Protein AF-A0A841LW47-F1 (afdb_monomer)

Solvent-accessible surface area (backbone atoms only — not comparable to full-atom values): 12983 Å² total; per-residue (Å²): 124,52,56,39,36,28,68,50,91,55,64,59,68,53,70,65,30,41,48,13,56,49,29,37,46,76,50,58,30,47,40,37,43,26,19,87,56,85,35,79,62,68,55,90,84,57,41,80,38,69,28,60,78,82,51,46,78,88,70,60,45,48,28,69,89,78,65,38,57,60,59,33,51,39,43,48,49,50,50,41,24,57,70,59,67,47,36,30,38,44,49,38,41,32,44,77,48,61,62,81,92,56,66,53,38,36,24,27,67,49,100,85,37,32,42,65,55,46,36,30,52,52,50,84,34,73,45,50,50,53,51,46,60,49,51,70,37,56,60,51,77,65,85,88,50,56,69,70,58,47,50,52,47,50,52,31,42,74,75,76,54,55,61,50,50,41,73,53,65,88,42,59,65,32,28,56,36,53,32,51,39,38,60,76,63,71,40,65,92,49,46,39,59,34,63,37,49,40,62,59,57,80,92,52,52,72,53,77,73,42,86,85,66,75,92,74,87,84,75,71,100,72,83,37,38,33,39,67,58,131

Radius of gyration: 18.02 Å; Cα contacts (8 Å, |Δi|>4): 406; chains: 1; bounding box: 45×41×46 Å

Structure (mmCIF, N/CA/C/O backbone):
data_AF-A0A841LW47-F1
#
_entry.id   AF-A0A841LW47-F1
#
loop_
_atom_site.group_PDB
_atom_site.id
_atom_site.type_symbol
_atom_site.label_atom_id
_atom_site.label_alt_id
_atom_site.label_comp_id
_atom_site.label_asym_id
_atom_site.label_entity_id
_atom_site.label_seq_id
_atom_site.pdbx_PDB_ins_code
_atom_site.Cartn_x
_atom_site.Cartn_y
_atom_site.Cartn_z
_atom_site.occupancy
_atom_site.B_iso_or_equiv
_atom_site.auth_seq_id
_atom_site.auth_comp_id
_atom_site.auth_asym_id
_atom_site.auth_atom_id
_atom_site.pdbx_PDB_model_num
ATOM 1 N N . MET A 1 1 ? -23.136 2.525 3.458 1.00 66.88 1 MET A N 1
ATOM 2 C CA . MET A 1 1 ? -22.258 1.737 4.346 1.00 66.88 1 MET A CA 1
ATOM 3 C C . MET A 1 1 ? -21.180 1.132 3.472 1.00 66.88 1 MET A C 1
ATOM 5 O O . MET A 1 1 ? -21.515 0.388 2.561 1.00 66.88 1 MET A O 1
ATOM 9 N N . SER A 1 2 ? -19.930 1.544 3.666 1.00 84.94 2 SER A N 1
ATOM 10 C CA . SER A 1 2 ? -18.806 1.160 2.796 1.00 84.94 2 SER A CA 1
ATOM 11 C C . SER A 1 2 ? -17.951 0.111 3.499 1.00 84.94 2 SER A C 1
ATOM 13 O O . SER A 1 2 ? -17.707 0.247 4.699 1.00 84.94 2 SER A O 1
ATOM 15 N N . THR A 1 3 ? -17.477 -0.897 2.763 1.00 93.44 3 THR A N 1
ATOM 16 C CA . THR A 1 3 ? -16.455 -1.829 3.263 1.00 93.44 3 THR A CA 1
ATOM 17 C C . THR A 1 3 ? -15.066 -1.212 3.110 1.00 93.44 3 THR A C 1
ATOM 19 O O . THR A 1 3 ? -14.730 -0.693 2.047 1.00 93.44 3 THR A O 1
ATOM 22 N N . ILE A 1 4 ? -14.283 -1.271 4.182 1.00 96.12 4 ILE A N 1
ATOM 23 C CA . ILE A 1 4 ? -12.906 -0.793 4.294 1.00 96.12 4 ILE A CA 1
ATOM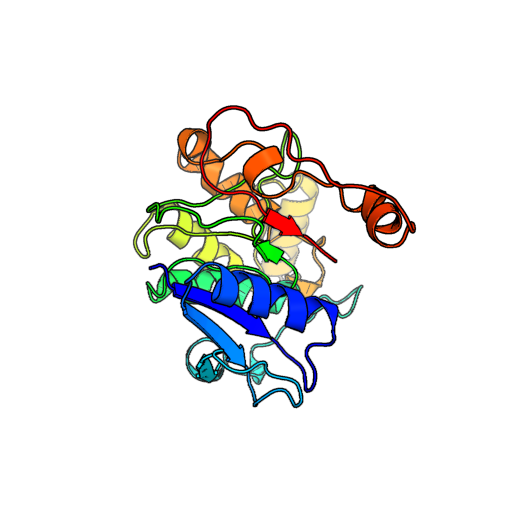 24 C C . ILE A 1 4 ? -12.011 -2.013 4.417 1.00 96.12 4 ILE A C 1
ATOM 26 O O . ILE A 1 4 ? -12.113 -2.756 5.395 1.00 96.12 4 ILE A O 1
ATOM 30 N N . ASN A 1 5 ? -11.134 -2.214 3.444 1.00 98.19 5 ASN A N 1
ATOM 31 C CA . ASN A 1 5 ? -10.159 -3.292 3.476 1.00 98.19 5 ASN A CA 1
ATOM 32 C C . ASN A 1 5 ? -8.812 -2.733 3.918 1.00 98.19 5 ASN A C 1
ATOM 34 O O . ASN A 1 5 ? -8.354 -1.705 3.427 1.00 98.19 5 ASN A O 1
ATOM 38 N N . THR A 1 6 ? -8.158 -3.426 4.835 1.00 98.25 6 THR A N 1
ATOM 39 C CA . THR A 1 6 ? -6.842 -3.041 5.339 1.00 98.25 6 THR A CA 1
ATOM 40 C C . THR A 1 6 ? -6.017 -4.285 5.627 1.00 98.25 6 THR A C 1
ATOM 42 O O . THR A 1 6 ? -6.579 -5.367 5.786 1.00 98.25 6 THR A O 1
ATOM 45 N N . VAL A 1 7 ? -4.690 -4.177 5.652 1.00 98.19 7 VAL A N 1
ATOM 46 C CA . VAL A 1 7 ? -3.798 -5.332 5.827 1.00 98.19 7 VAL A CA 1
ATOM 47 C C . VAL A 1 7 ? -2.863 -5.131 7.005 1.00 98.19 7 VAL A C 1
ATOM 49 O O . VAL A 1 7 ? -2.228 -4.089 7.147 1.00 98.19 7 VAL A O 1
ATOM 52 N N . TRP A 1 8 ? -2.729 -6.169 7.829 1.00 97.56 8 TRP A N 1
ATOM 53 C CA . TRP A 1 8 ? -1.774 -6.190 8.927 1.00 97.56 8 TRP A CA 1
ATOM 54 C C . TRP A 1 8 ? -0.942 -7.467 8.941 1.00 97.56 8 TRP A C 1
ATOM 56 O O . TRP A 1 8 ? -1.457 -8.586 8.911 1.00 97.56 8 TRP A O 1
ATOM 66 N N . ILE A 1 9 ? 0.374 -7.283 9.033 1.00 94.88 9 ILE A N 1
ATOM 67 C CA . ILE A 1 9 ? 1.360 -8.363 9.083 1.00 94.88 9 ILE A CA 1
ATOM 68 C C . ILE A 1 9 ? 2.097 -8.249 10.416 1.00 94.88 9 ILE A C 1
ATOM 70 O O . ILE A 1 9 ? 3.116 -7.569 10.537 1.00 94.88 9 ILE A O 1
ATOM 74 N N . GLY A 1 10 ? 1.566 -8.913 11.438 1.00 93.12 10 GLY A N 1
ATOM 75 C CA . GLY A 1 10 ? 2.139 -8.895 12.777 1.00 93.12 10 GLY A CA 1
ATOM 76 C C . GLY A 1 10 ? 1.197 -9.479 13.821 1.00 93.12 10 GLY A C 1
ATOM 77 O O . GLY A 1 10 ? 0.007 -9.654 13.578 1.00 93.12 10 GLY A O 1
ATOM 78 N N . LYS A 1 11 ? 1.743 -9.770 15.007 1.00 95.25 11 LYS A N 1
ATOM 79 C CA . LYS A 1 11 ? 0.985 -10.357 16.126 1.00 95.25 11 LYS A CA 1
ATOM 80 C C . LYS A 1 11 ? 0.149 -9.341 16.909 1.00 95.25 11 LYS A C 1
ATOM 82 O O . LYS A 1 11 ? -0.821 -9.725 17.547 1.00 95.25 11 LYS A O 1
ATOM 87 N N . LYS A 1 12 ? 0.528 -8.062 16.873 1.00 97.06 12 LYS A N 1
ATOM 88 C CA . LYS A 1 12 ? -0.155 -6.951 17.552 1.00 97.06 12 LYS A CA 1
ATOM 89 C C . LYS A 1 12 ? -0.260 -5.770 16.613 1.00 97.06 12 LYS A C 1
ATOM 91 O O . LYS A 1 12 ? 0.703 -5.536 15.891 1.00 97.06 12 LYS A O 1
ATOM 96 N N . LEU A 1 13 ? -1.384 -5.068 16.644 1.00 96.81 13 LEU A N 1
ATOM 97 C CA . LEU A 1 13 ? -1.647 -3.815 15.939 1.00 96.81 13 LEU A CA 1
ATOM 98 C C . LEU A 1 13 ? -0.988 -2.639 16.672 1.00 96.81 13 LEU A C 1
ATOM 100 O O . LEU A 1 13 ? -0.298 -1.824 16.071 1.00 96.81 13 LEU A O 1
ATOM 104 N N . GLY A 1 14 ? -1.152 -2.565 17.989 1.00 96.06 14 GLY A N 1
ATOM 105 C CA . GLY A 1 14 ? -0.763 -1.414 18.795 1.00 96.06 14 GLY A CA 1
ATOM 106 C C . GLY A 1 14 ? -1.857 -0.338 18.864 1.00 96.06 14 GLY A C 1
ATOM 107 O O . GLY A 1 14 ? -2.785 -0.312 18.053 1.00 96.06 14 GLY A O 1
ATOM 108 N N . PRO A 1 15 ? -1.767 0.574 19.849 1.00 94.44 15 PRO A N 1
ATOM 109 C CA . PRO A 1 15 ? -2.869 1.462 20.222 1.00 94.44 15 PRO A CA 1
ATOM 110 C C . PRO A 1 15 ? -3.296 2.427 19.110 1.00 94.44 15 PRO A C 1
ATOM 112 O O . PRO A 1 15 ? -4.488 2.695 18.980 1.00 94.44 15 PRO A O 1
ATOM 115 N N . VAL A 1 16 ? -2.349 2.917 18.302 1.00 92.31 16 VAL A N 1
ATOM 116 C CA . VAL A 1 16 ? -2.617 3.837 17.183 1.00 92.31 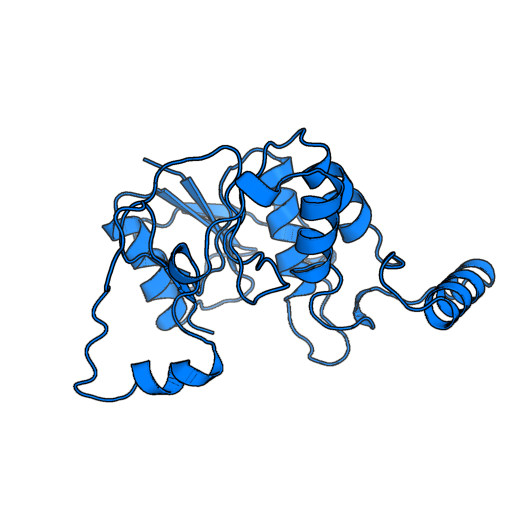16 VAL A CA 1
ATOM 117 C C . VAL A 1 16 ? -3.461 3.139 16.117 1.00 92.31 16 VAL A C 1
ATOM 119 O O . VAL A 1 16 ? -4.577 3.571 15.848 1.00 92.31 16 VAL A O 1
ATOM 122 N N . HIS A 1 17 ? -2.997 2.000 15.599 1.00 95.81 17 HIS A N 1
ATOM 123 C CA . HIS A 1 17 ? -3.728 1.232 14.589 1.00 95.81 17 HIS A CA 1
ATOM 124 C C . HIS A 1 17 ? -5.094 0.758 15.107 1.00 95.81 17 HIS A C 1
ATOM 126 O O . HIS A 1 17 ? -6.099 0.867 14.410 1.00 95.81 17 HIS A O 1
ATOM 132 N N . VAL A 1 18 ? -5.180 0.308 16.366 1.00 97.56 18 VAL A N 1
ATOM 133 C CA . VAL A 1 18 ? -6.467 -0.039 16.996 1.00 97.56 18 VAL A CA 1
ATOM 134 C C . VAL A 1 18 ? -7.420 1.161 17.024 1.00 97.56 18 VAL A C 1
ATOM 136 O O . VAL A 1 18 ? -8.610 1.003 16.741 1.00 97.56 18 VAL A O 1
ATOM 139 N N . ALA A 1 19 ? -6.929 2.360 17.353 1.00 95.75 19 ALA A N 1
ATOM 140 C CA . ALA A 1 19 ? -7.736 3.578 17.341 1.00 95.75 19 ALA A CA 1
ATOM 141 C C . ALA A 1 19 ? -8.199 3.948 15.923 1.00 95.75 19 ALA A C 1
ATOM 143 O O . ALA A 1 19 ? -9.368 4.299 15.748 1.00 95.75 19 ALA A O 1
ATOM 144 N N . CYS A 1 20 ? -7.326 3.805 14.924 1.00 96.50 20 CYS A N 1
ATOM 145 C CA . CYS A 1 20 ? -7.644 4.012 13.513 1.00 96.50 20 CYS A CA 1
ATOM 146 C C . CYS A 1 20 ? -8.747 3.058 13.037 1.00 96.50 20 CYS A C 1
ATOM 148 O O . CYS A 1 20 ? -9.789 3.519 12.577 1.00 96.50 20 CYS A O 1
ATOM 150 N N . LEU A 1 21 ? -8.627 1.747 13.266 1.00 97.75 21 LEU A N 1
ATOM 151 C CA . LEU A 1 21 ? -9.679 0.790 12.890 1.00 97.75 21 LEU A CA 1
ATOM 152 C C . LEU A 1 21 ? -11.016 1.082 13.597 1.00 97.75 21 LEU A C 1
ATOM 154 O O . LEU A 1 21 ? -12.076 1.069 12.969 1.00 97.75 21 LEU A O 1
ATOM 158 N N . LYS A 1 22 ? -10.981 1.421 14.894 1.00 97.44 22 LYS A N 1
ATOM 159 C CA . LYS A 1 22 ? -12.184 1.810 15.653 1.00 97.44 22 LYS A CA 1
ATOM 160 C C . LYS A 1 22 ? -12.838 3.088 15.124 1.00 97.44 22 LYS A C 1
ATOM 162 O O . LYS A 1 22 ? -14.052 3.237 15.264 1.00 97.44 22 LYS A O 1
ATOM 167 N N . SER A 1 23 ? -12.067 4.014 14.555 1.00 96.31 23 SER A N 1
ATOM 168 C CA . SER A 1 23 ? -12.609 5.262 14.005 1.00 96.31 23 SER A CA 1
ATOM 169 C C . SER A 1 23 ? -13.535 4.999 12.811 1.00 96.31 23 SER A C 1
ATOM 171 O O . SER A 1 23 ? -14.629 5.553 12.760 1.00 96.31 23 SER A O 1
ATOM 173 N N . PHE A 1 24 ? -13.178 4.065 11.925 1.00 95.81 24 PHE A N 1
ATOM 174 C CA . PHE A 1 24 ? -14.030 3.658 10.804 1.00 95.81 24 PHE A CA 1
ATOM 175 C C . PHE A 1 24 ? -15.334 3.005 11.270 1.00 95.81 24 PHE A C 1
ATOM 177 O O . PHE A 1 24 ? -16.409 3.380 10.804 1.00 95.81 24 PHE A O 1
ATOM 184 N N . ILE A 1 25 ? -15.253 2.094 12.247 1.00 96.25 25 ILE A N 1
ATOM 185 C CA . ILE A 1 25 ? -16.434 1.449 12.845 1.00 96.25 25 ILE A CA 1
ATOM 186 C C . ILE A 1 25 ? -17.368 2.499 13.457 1.00 96.25 25 ILE A C 1
ATOM 188 O O . ILE A 1 25 ? -18.578 2.464 13.239 1.00 96.25 25 ILE A O 1
ATOM 192 N N . ARG A 1 26 ? -16.816 3.483 14.181 1.00 95.88 26 ARG A N 1
ATOM 193 C CA . ARG A 1 26 ? -17.589 4.583 14.783 1.00 95.88 26 ARG A CA 1
ATOM 194 C C . ARG A 1 26 ? -18.354 5.404 13.744 1.00 95.88 26 ARG A C 1
ATOM 196 O O . ARG A 1 26 ? -19.421 5.922 14.056 1.00 95.88 26 ARG A O 1
ATOM 203 N N . HIS A 1 27 ? -17.823 5.512 12.530 1.00 94.31 27 HIS A N 1
ATOM 204 C CA . HIS A 1 27 ? -18.466 6.201 11.414 1.00 94.31 27 HIS A CA 1
ATOM 205 C C . HIS A 1 27 ? -19.352 5.287 10.550 1.00 94.31 27 HIS A C 1
ATOM 207 O O . HIS A 1 27 ? -19.800 5.702 9.485 1.00 94.31 27 HIS A O 1
ATOM 213 N N . GLY A 1 28 ? -19.663 4.074 11.023 1.00 93.62 28 GLY A N 1
ATOM 214 C CA . GLY A 1 28 ? -20.623 3.172 10.383 1.00 93.62 28 GLY A CA 1
ATOM 215 C C . GLY A 1 28 ? -20.067 2.420 9.174 1.00 93.62 28 GLY A C 1
ATOM 216 O O . GLY A 1 28 ? -20.839 1.984 8.320 1.00 93.62 28 GLY A O 1
ATOM 217 N N . HIS A 1 29 ? -18.744 2.291 9.070 1.00 94.44 29 HIS A N 1
ATOM 218 C CA . HIS A 1 29 ? -18.098 1.492 8.035 1.00 94.44 29 HIS A CA 1
ATOM 219 C C . HIS A 1 29 ? -17.848 0.053 8.498 1.00 94.44 29 HIS A C 1
ATOM 221 O O . HIS A 1 29 ? -17.502 -0.187 9.656 1.00 94.44 29 HIS A O 1
ATOM 227 N N . ASP A 1 30 ? -17.954 -0.897 7.567 1.00 95.25 30 ASP A N 1
ATOM 228 C CA . ASP A 1 30 ? -17.512 -2.273 7.791 1.00 95.25 30 ASP A CA 1
ATOM 229 C C . ASP A 1 30 ? -16.004 -2.354 7.618 1.00 95.25 30 ASP A C 1
ATOM 231 O O . ASP A 1 30 ? -15.495 -2.027 6.549 1.00 95.25 30 ASP A O 1
ATOM 235 N N . VAL A 1 31 ? -15.285 -2.847 8.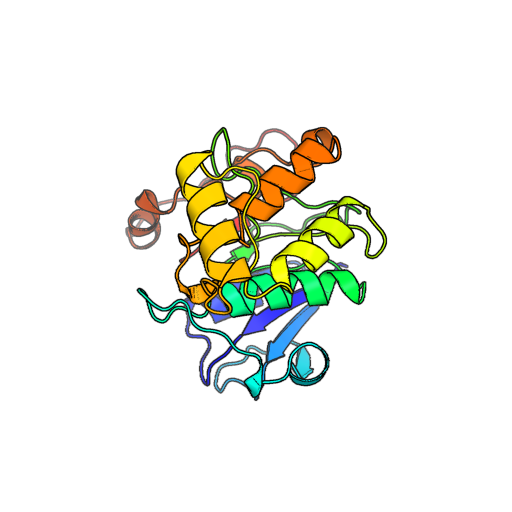621 1.00 97.69 31 VAL A N 1
ATOM 236 C CA . VAL A 1 31 ? -13.827 -2.979 8.538 1.00 97.69 31 VAL A CA 1
ATOM 237 C C . VAL A 1 31 ? -13.435 -4.441 8.373 1.00 97.69 31 VAL A C 1
ATOM 239 O O . VAL A 1 31 ? -13.794 -5.287 9.195 1.00 97.69 31 VAL A O 1
ATOM 242 N N . VAL A 1 32 ? -12.681 -4.729 7.313 1.00 98.56 32 VAL A N 1
ATOM 243 C CA . VAL A 1 32 ? -12.086 -6.033 7.011 1.00 98.56 32 VAL A CA 1
ATOM 244 C C . VAL A 1 32 ? -10.573 -5.925 7.141 1.00 98.56 32 VAL A C 1
ATOM 246 O O . VAL A 1 32 ? -9.904 -5.275 6.340 1.00 98.56 32 VAL A O 1
ATOM 249 N N . LEU A 1 33 ? -10.031 -6.588 8.156 1.00 98.69 33 LEU A N 1
ATOM 250 C CA . LEU A 1 33 ? -8.605 -6.675 8.417 1.00 98.69 33 LEU A CA 1
ATOM 251 C C . LEU A 1 33 ? -8.055 -7.983 7.837 1.00 98.69 33 LEU A C 1
ATOM 253 O O . LEU A 1 33 ? -8.356 -9.080 8.313 1.00 98.69 33 LEU A O 1
ATOM 257 N N . HIS A 1 34 ? -7.240 -7.853 6.799 1.00 98.69 34 HIS A N 1
ATOM 258 C CA . HIS A 1 34 ? -6.533 -8.944 6.148 1.00 98.69 34 HIS A CA 1
ATOM 259 C C . HIS A 1 34 ? -5.280 -9.287 6.950 1.00 98.69 34 HIS A C 1
ATOM 261 O O . HIS A 1 34 ? -4.393 -8.445 7.109 1.00 98.69 34 HIS A O 1
ATOM 267 N N . THR A 1 35 ? -5.188 -10.518 7.450 1.00 98.38 35 THR A N 1
ATOM 268 C CA . THR A 1 35 ? -4.057 -10.953 8.279 1.00 98.38 35 THR A CA 1
ATOM 269 C C . THR A 1 35 ? -3.660 -12.398 8.001 1.00 98.38 35 THR A C 1
ATOM 271 O O . THR A 1 35 ? -4.469 -13.214 7.569 1.00 98.38 35 THR A O 1
ATOM 274 N N . TYR A 1 36 ? -2.398 -12.730 8.277 1.00 97.00 36 TYR A N 1
ATOM 275 C CA . TYR A 1 36 ? -1.879 -14.109 8.223 1.00 97.00 36 TYR A CA 1
ATOM 276 C C . TYR A 1 36 ? -2.187 -14.915 9.498 1.00 97.00 36 TYR A C 1
ATOM 278 O O . TYR A 1 36 ? -2.000 -16.124 9.561 1.00 97.00 36 TYR A O 1
ATOM 286 N N . GLY A 1 37 ? -2.688 -14.235 10.526 1.00 95.38 37 GLY A N 1
ATOM 287 C CA . GLY A 1 37 ? -3.150 -14.786 11.792 1.00 95.38 37 GLY A CA 1
ATOM 288 C C . GLY A 1 37 ? -3.843 -13.684 12.585 1.00 95.38 37 GLY A C 1
ATOM 289 O O . GLY A 1 37 ? -3.612 -12.504 12.322 1.00 95.38 37 GLY A O 1
ATOM 290 N N . LYS A 1 38 ? -4.726 -14.031 13.525 1.00 96.25 38 LYS A N 1
ATOM 291 C CA . LYS A 1 38 ? -5.472 -13.036 14.312 1.00 96.25 38 LYS A CA 1
ATOM 292 C C . LYS A 1 38 ? -4.519 -12.230 15.220 1.00 96.25 38 LYS A C 1
ATOM 294 O O . LYS A 1 38 ? -3.898 -12.847 16.087 1.00 96.25 38 LYS A O 1
ATOM 299 N N . PRO A 1 39 ? -4.431 -10.890 15.086 1.00 97.81 39 PRO A N 1
ATOM 300 C CA . PRO A 1 39 ? -3.699 -10.062 16.042 1.00 97.81 39 PRO A CA 1
ATOM 301 C C . PRO A 1 39 ? -4.328 -10.115 17.440 1.00 97.81 39 PRO A C 1
ATOM 303 O O . PRO A 1 39 ? -5.556 -10.140 17.573 1.00 97.81 39 PRO A O 1
ATOM 306 N N . GLU A 1 40 ? -3.496 -10.102 18.482 1.00 97.62 40 GLU A N 1
ATOM 307 C CA . GLU A 1 40 ? -3.916 -10.237 19.887 1.00 97.62 40 GLU A CA 1
ATOM 308 C C . GLU A 1 40 ? -4.886 -9.131 20.333 1.00 97.62 40 GLU A C 1
ATOM 310 O O . GLU A 1 40 ? -5.776 -9.368 21.142 1.00 97.62 40 GLU A O 1
ATOM 315 N N . ASP A 1 41 ? -4.725 -7.931 19.783 1.00 97.62 41 ASP A N 1
ATOM 316 C CA . ASP A 1 41 ? -5.441 -6.702 20.123 1.00 97.62 41 ASP A CA 1
ATOM 317 C C . ASP A 1 41 ? -6.410 -6.252 19.017 1.00 97.62 41 ASP A C 1
ATOM 319 O O . ASP A 1 41 ? -6.747 -5.071 18.919 1.00 97.62 41 ASP A O 1
ATOM 323 N N . THR A 1 42 ? -6.876 -7.191 18.185 1.00 97.62 42 THR A N 1
ATOM 324 C CA . THR A 1 42 ? -7.912 -6.919 17.174 1.00 97.62 42 THR A CA 1
ATOM 325 C C . THR A 1 42 ? -9.154 -6.319 17.847 1.00 97.62 42 THR A C 1
ATOM 327 O O . THR A 1 42 ? -9.719 -6.971 18.728 1.00 97.62 42 THR A O 1
ATOM 330 N N . PRO A 1 43 ? -9.608 -5.114 17.456 1.00 96.75 43 PRO A N 1
ATOM 331 C CA . PRO A 1 43 ? -10.760 -4.493 18.094 1.00 96.75 43 PRO A CA 1
ATOM 332 C C . PRO A 1 43 ? -12.081 -5.158 17.694 1.00 96.75 43 PRO A C 1
ATOM 334 O O . PRO A 1 43 ? -12.241 -5.626 16.566 1.00 96.75 43 PRO A O 1
ATOM 337 N N . ASP A 1 44 ? -13.046 -5.145 18.616 1.00 96.69 44 ASP A N 1
ATOM 338 C CA . ASP A 1 44 ? -14.402 -5.637 18.362 1.00 96.69 44 ASP A CA 1
ATOM 339 C C . ASP A 1 44 ? -15.042 -4.924 17.163 1.00 96.69 44 ASP A C 1
ATOM 341 O O . ASP A 1 44 ? -14.868 -3.720 16.967 1.00 96.69 44 ASP A O 1
ATOM 345 N N . GLY A 1 45 ? -15.792 -5.683 16.361 1.00 96.62 45 GLY A N 1
ATOM 346 C CA . GLY A 1 45 ? -16.431 -5.201 15.133 1.00 96.62 45 GLY A CA 1
ATOM 347 C C . GLY A 1 45 ? -15.558 -5.293 13.875 1.00 96.62 45 GLY A C 1
ATOM 348 O O . GLY A 1 45 ? -16.091 -5.194 12.773 1.00 96.62 45 GLY A O 1
ATOM 349 N N . VAL A 1 46 ? -14.249 -5.549 13.999 1.00 98.19 46 VAL A N 1
ATOM 350 C CA . VAL A 1 46 ? -13.387 -5.828 12.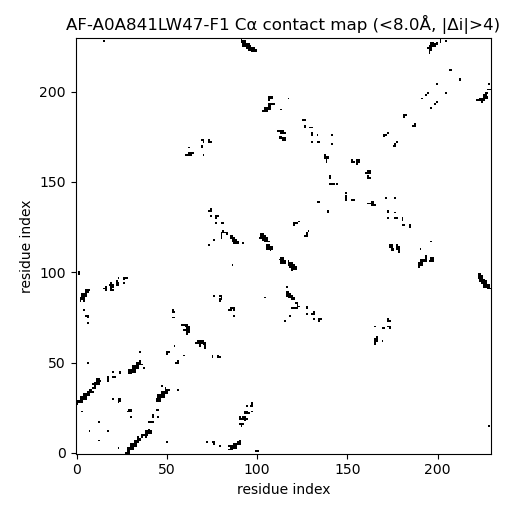839 1.00 98.19 46 VAL A CA 1
ATOM 351 C C . VAL A 1 46 ? -13.578 -7.268 12.368 1.00 98.19 46 VAL A C 1
ATOM 353 O O . VAL A 1 46 ? -13.383 -8.222 13.126 1.00 98.19 46 VAL A O 1
ATOM 356 N N . ARG A 1 47 ? -13.913 -7.440 11.087 1.00 98.25 47 ARG A N 1
ATOM 357 C CA . ARG A 1 47 ? -13.935 -8.750 10.427 1.00 98.25 47 ARG A CA 1
ATOM 358 C C . ARG A 1 47 ? -12.526 -9.136 10.004 1.00 98.25 47 ARG A C 1
ATOM 360 O O . ARG A 1 47 ? -11.768 -8.298 9.528 1.00 98.25 47 ARG A O 1
ATOM 367 N N . LEU A 1 48 ? -12.189 -10.413 10.137 1.00 98.50 48 LEU A N 1
ATOM 368 C CA . LEU A 1 48 ? -10.900 -10.937 9.692 1.00 98.50 48 LEU A CA 1
ATOM 369 C C . LEU A 1 48 ? -11.026 -11.593 8.321 1.00 98.50 48 LEU A C 1
ATOM 371 O O . LEU A 1 48 ? -12.000 -12.297 8.043 1.00 98.50 48 LEU A O 1
ATOM 375 N N . PHE A 1 49 ? -10.004 -11.401 7.497 1.00 98.62 49 PHE A N 1
ATOM 376 C CA . PHE A 1 49 ? -9.835 -12.097 6.231 1.00 98.62 49 PHE A CA 1
ATOM 377 C C . PHE A 1 49 ? -8.459 -12.769 6.201 1.00 98.62 49 PHE A C 1
ATOM 379 O O . PHE A 1 49 ? -7.448 -12.134 6.495 1.00 98.62 49 PHE A O 1
ATOM 386 N N . ASP A 1 50 ? -8.413 -14.054 5.841 1.00 98.38 50 ASP A N 1
ATOM 387 C CA . ASP A 1 50 ? -7.150 -14.790 5.715 1.00 98.38 50 ASP A CA 1
ATOM 388 C C . ASP A 1 50 ? -6.335 -14.254 4.536 1.00 98.38 50 ASP A C 1
ATOM 390 O O . ASP A 1 50 ? -6.689 -14.446 3.367 1.00 98.38 50 ASP A O 1
ATOM 394 N N . ALA A 1 51 ? -5.218 -13.598 4.851 1.00 98.38 51 ALA A N 1
ATOM 395 C CA . ALA A 1 51 ? -4.405 -12.924 3.861 1.00 98.38 51 ALA A CA 1
ATOM 396 C C . ALA A 1 51 ? -3.808 -13.877 2.816 1.00 98.38 51 ALA A C 1
ATOM 398 O O . ALA A 1 51 ? -3.635 -13.467 1.662 1.00 98.38 51 ALA A O 1
ATOM 399 N N . ASN A 1 52 ? -3.618 -15.155 3.173 1.00 98.19 52 ASN A N 1
ATOM 400 C CA . ASN A 1 52 ? -3.114 -16.204 2.283 1.00 98.19 52 ASN A CA 1
ATOM 401 C C . ASN A 1 52 ? -4.019 -16.488 1.083 1.00 98.19 52 ASN A C 1
ATOM 403 O O . ASN A 1 52 ? -3.606 -17.198 0.160 1.00 98.19 52 ASN A O 1
ATOM 407 N N . LYS A 1 53 ? -5.257 -15.986 1.083 1.00 98.25 53 LYS A N 1
ATOM 408 C CA . LYS A 1 53 ? -6.152 -16.085 -0.071 1.00 98.25 53 LYS A CA 1
ATOM 409 C C . LYS A 1 53 ? -5.746 -15.151 -1.211 1.00 98.25 53 LYS A C 1
ATOM 411 O O . LYS A 1 53 ? -5.992 -15.496 -2.358 1.00 98.25 53 LYS A O 1
ATOM 416 N N . LEU A 1 54 ? -5.109 -14.012 -0.911 1.00 98.00 54 LEU A N 1
ATOM 417 C CA . LEU A 1 54 ? -4.672 -13.043 -1.928 1.00 98.00 54 LEU A CA 1
ATOM 418 C C . LEU A 1 54 ? -3.166 -13.062 -2.159 1.00 98.00 54 LEU A C 1
ATOM 420 O O . LEU A 1 54 ? -2.718 -12.892 -3.289 1.00 98.00 54 LEU A O 1
ATOM 424 N N . MET A 1 55 ? -2.378 -13.236 -1.102 1.00 97.75 55 MET A N 1
ATOM 425 C CA . MET A 1 55 ? -0.921 -13.270 -1.172 1.00 97.75 55 MET A CA 1
ATOM 426 C C . MET A 1 55 ? -0.417 -14.234 -0.115 1.00 97.75 55 MET A C 1
ATOM 428 O O . MET A 1 55 ? -0.686 -14.032 1.067 1.00 97.75 55 MET A O 1
ATOM 432 N N . LYS A 1 56 ? 0.289 -15.283 -0.524 1.00 97.25 56 LYS A N 1
ATOM 433 C CA . LYS A 1 56 ? 0.865 -16.254 0.408 1.00 97.25 56 LYS A CA 1
ATOM 434 C C . LYS A 1 56 ? 1.935 -15.598 1.272 1.00 97.25 56 LYS A C 1
ATOM 436 O O . LYS A 1 56 ? 2.580 -14.640 0.843 1.00 97.25 56 LYS A O 1
ATOM 441 N N . GLU A 1 57 ? 2.117 -16.091 2.493 1.00 94.38 57 GLU A N 1
ATOM 442 C CA . GLU A 1 57 ? 3.092 -15.513 3.423 1.00 94.38 57 GLU A CA 1
ATOM 443 C C . GLU A 1 57 ? 4.520 -15.574 2.850 1.00 94.38 57 GLU A C 1
ATOM 445 O O . GLU A 1 57 ? 5.310 -14.647 3.026 1.00 94.38 57 GLU A O 1
ATOM 450 N N . GLU A 1 58 ? 4.827 -16.599 2.050 1.00 94.25 58 GLU A N 1
ATOM 451 C CA . GLU A 1 58 ? 6.119 -16.769 1.379 1.00 94.25 58 GLU A CA 1
ATOM 452 C C . GLU A 1 58 ? 6.359 -15.744 0.255 1.00 94.25 58 GLU A C 1
ATOM 454 O O . GLU A 1 58 ? 7.503 -15.509 -0.135 1.00 94.25 58 GLU A O 1
ATOM 459 N N . GLU A 1 59 ? 5.305 -15.098 -0.260 1.00 94.38 59 GLU A N 1
ATOM 460 C CA . GLU A 1 59 ? 5.416 -14.020 -1.250 1.00 94.38 59 GLU A CA 1
ATOM 461 C C . GLU A 1 59 ? 5.792 -12.667 -0.619 1.00 94.38 59 GLU A C 1
ATOM 463 O O . GLU A 1 59 ? 6.030 -11.697 -1.351 1.00 94.38 59 GLU A O 1
ATOM 468 N N . ILE A 1 60 ? 5.830 -12.561 0.718 1.00 94.06 60 ILE A N 1
ATOM 469 C CA . ILE A 1 60 ? 6.147 -11.314 1.420 1.00 94.06 60 ILE A CA 1
ATOM 470 C C . ILE A 1 60 ? 7.599 -10.917 1.142 1.00 94.06 60 ILE A C 1
ATOM 472 O O . ILE A 1 60 ? 8.563 -11.494 1.647 1.00 94.06 60 ILE A O 1
ATOM 476 N N . VAL A 1 61 ? 7.753 -9.831 0.389 1.00 90.25 61 VAL A N 1
ATOM 477 C CA . VAL A 1 61 ? 9.046 -9.210 0.112 1.00 90.25 61 VAL A CA 1
ATOM 478 C C . VAL A 1 61 ? 9.247 -8.007 1.025 1.00 90.25 61 VAL A C 1
ATOM 480 O O . VAL A 1 61 ? 8.469 -7.054 1.011 1.00 90.25 61 VAL A O 1
ATOM 483 N N . ARG A 1 62 ? 10.357 -8.004 1.766 1.00 90.69 62 ARG A N 1
ATOM 484 C CA . ARG A 1 62 ? 10.809 -6.841 2.541 1.00 90.69 62 ARG A CA 1
ATOM 485 C C . ARG A 1 62 ? 11.731 -5.957 1.714 1.00 90.69 62 ARG A C 1
ATOM 487 O O . ARG A 1 62 ? 12.531 -6.437 0.906 1.00 90.69 62 ARG A O 1
ATOM 494 N N . HIS A 1 63 ? 11.655 -4.650 1.934 1.00 89.44 63 HIS A N 1
ATOM 495 C CA . HIS A 1 63 ? 12.596 -3.715 1.331 1.00 89.44 63 HIS A CA 1
ATOM 496 C C . HIS A 1 63 ? 14.006 -3.936 1.901 1.00 89.44 63 HIS A C 1
ATOM 498 O O . HIS A 1 63 ? 14.200 -3.954 3.113 1.00 89.44 63 HIS A O 1
ATOM 504 N N . LYS A 1 64 ? 15.020 -4.080 1.039 1.00 85.75 64 LYS A N 1
ATOM 505 C CA . LYS A 1 64 ? 16.349 -4.569 1.443 1.00 85.75 64 LYS A CA 1
ATOM 506 C C . LYS A 1 64 ? 17.089 -3.609 2.378 1.00 85.75 64 LYS A C 1
ATOM 508 O O . LYS A 1 64 ? 17.856 -4.063 3.217 1.00 85.75 64 LYS A O 1
ATOM 513 N N . LYS A 1 65 ? 16.901 -2.292 2.217 1.00 82.38 65 LYS A N 1
ATOM 514 C CA . LYS A 1 65 ? 17.633 -1.283 3.007 1.00 82.38 65 LYS A CA 1
ATOM 515 C C . LYS A 1 65 ? 16.997 -1.015 4.374 1.00 82.38 65 LYS A C 1
ATOM 517 O O . LYS A 1 65 ? 17.717 -0.797 5.334 1.00 82.38 65 LYS A O 1
ATOM 522 N N . THR A 1 66 ? 15.669 -0.984 4.443 1.00 83.69 66 THR A N 1
ATOM 523 C CA . THR A 1 66 ? 14.915 -0.588 5.652 1.00 83.69 66 THR A CA 1
ATOM 524 C C . THR A 1 66 ? 14.285 -1.775 6.372 1.00 83.69 66 THR A C 1
ATOM 526 O O . THR A 1 66 ? 13.744 -1.605 7.454 1.00 83.69 66 THR A O 1
ATOM 529 N N . ASN A 1 67 ? 14.302 -2.962 5.758 1.00 87.00 67 ASN A N 1
ATOM 530 C CA . ASN A 1 67 ? 13.587 -4.156 6.208 1.00 87.00 67 ASN A CA 1
ATOM 531 C C . ASN A 1 67 ? 12.056 -3.973 6.346 1.00 87.00 67 ASN A C 1
ATOM 533 O O . ASN A 1 67 ? 11.374 -4.797 6.964 1.00 87.00 67 ASN A O 1
ATOM 537 N N . SER A 1 68 ? 11.505 -2.904 5.757 1.00 88.56 68 SER A N 1
ATOM 538 C CA . SER A 1 68 ? 10.087 -2.554 5.856 1.00 88.56 68 SER A CA 1
ATOM 539 C C . SER A 1 68 ? 9.205 -3.465 5.003 1.00 88.56 68 SER A C 1
ATOM 541 O O . SER A 1 68 ? 9.625 -3.978 3.961 1.00 88.56 68 SER A O 1
ATOM 543 N N . LEU A 1 69 ? 7.951 -3.616 5.432 1.00 92.06 69 LEU A N 1
ATOM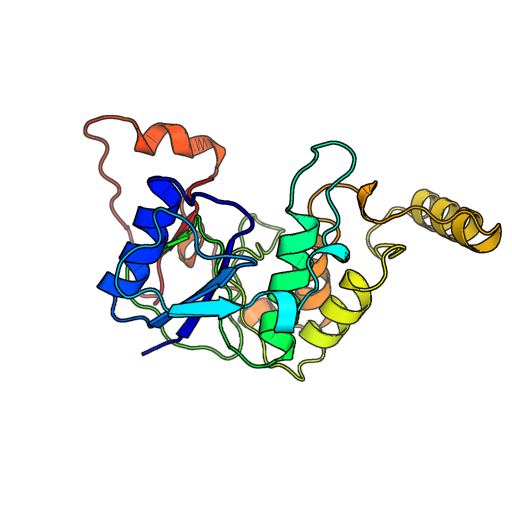 544 C CA . LEU A 1 69 ? 6.898 -4.386 4.755 1.00 92.06 69 LEU A CA 1
ATOM 545 C C . LEU A 1 69 ? 6.147 -3.588 3.681 1.00 92.06 69 LEU A C 1
ATOM 547 O O . LEU A 1 69 ? 5.164 -4.063 3.126 1.00 92.06 69 LEU A O 1
ATOM 551 N N . THR A 1 70 ? 6.624 -2.388 3.363 1.00 90.00 70 THR A N 1
ATOM 552 C CA . THR A 1 70 ? 5.954 -1.445 2.460 1.00 90.00 70 THR A CA 1
ATOM 553 C C . THR A 1 70 ? 5.706 -2.053 1.079 1.00 90.00 70 THR A C 1
ATOM 555 O O . THR A 1 70 ? 4.610 -1.934 0.562 1.00 90.00 70 THR A O 1
ATOM 558 N N . LEU A 1 71 ? 6.661 -2.818 0.533 1.00 92.81 71 LEU A N 1
ATOM 559 C CA . LEU A 1 71 ? 6.485 -3.511 -0.755 1.00 92.81 71 LEU A CA 1
ATOM 560 C C . LEU A 1 71 ? 5.403 -4.597 -0.707 1.00 92.81 71 LEU A C 1
ATOM 562 O O . LEU A 1 71 ? 4.682 -4.792 -1.681 1.00 92.81 71 LEU A O 1
ATOM 566 N N . ALA A 1 72 ? 5.310 -5.320 0.411 1.00 95.12 72 ALA A N 1
ATOM 567 C CA . ALA A 1 72 ? 4.282 -6.333 0.602 1.00 95.12 72 ALA A CA 1
ATOM 568 C C . ALA A 1 72 ? 2.899 -5.678 0.719 1.00 95.12 72 ALA A C 1
ATOM 570 O O . ALA A 1 72 ? 1.969 -6.128 0.063 1.00 95.12 72 ALA A O 1
ATOM 571 N N . SER A 1 73 ? 2.782 -4.584 1.478 1.00 95.38 73 SER A N 1
ATOM 572 C CA . SER A 1 73 ? 1.539 -3.811 1.597 1.00 95.38 73 SER A CA 1
ATOM 573 C C . SER A 1 73 ? 1.129 -3.143 0.274 1.00 95.38 73 SER A C 1
ATOM 575 O O . SER A 1 73 ? -0.050 -3.178 -0.071 1.00 95.38 73 SER A O 1
ATOM 577 N N . ASP A 1 74 ? 2.077 -2.611 -0.509 1.00 97.00 74 ASP A N 1
ATOM 578 C CA . ASP A 1 74 ? 1.833 -2.079 -1.862 1.00 97.00 74 ASP A CA 1
ATOM 579 C C . ASP A 1 74 ? 1.265 -3.162 -2.794 1.00 97.00 74 ASP A C 1
ATOM 581 O O . ASP A 1 74 ? 0.256 -2.957 -3.453 1.00 97.00 74 ASP A O 1
ATOM 585 N N . ARG A 1 75 ? 1.852 -4.362 -2.833 1.00 97.88 75 ARG A N 1
ATOM 586 C CA . ARG A 1 75 ? 1.294 -5.453 -3.655 1.00 97.88 75 ARG A CA 1
ATOM 587 C C . ARG A 1 75 ? -0.075 -5.895 -3.148 1.00 97.88 75 ARG A C 1
ATOM 589 O O . ARG A 1 75 ? -0.999 -6.092 -3.933 1.00 97.88 75 ARG A O 1
ATOM 596 N N . TYR A 1 76 ? -0.220 -6.024 -1.832 1.00 98.38 76 TYR A N 1
ATOM 597 C CA . TYR A 1 76 ? -1.447 -6.518 -1.225 1.00 98.38 76 TYR A CA 1
ATOM 598 C C . TYR A 1 76 ? -2.643 -5.595 -1.486 1.00 98.38 76 TYR A C 1
ATOM 600 O O . TYR A 1 76 ? -3.710 -6.081 -1.858 1.00 98.38 76 TYR A O 1
ATOM 608 N N . ARG A 1 77 ? -2.463 -4.271 -1.371 1.00 98.19 77 ARG A N 1
ATOM 609 C CA . ARG A 1 77 ? -3.535 -3.305 -1.661 1.00 98.19 77 ARG A CA 1
ATOM 610 C C . ARG A 1 77 ? -4.006 -3.386 -3.110 1.00 98.19 77 ARG A C 1
ATOM 612 O O . ARG A 1 77 ? -5.205 -3.371 -3.351 1.00 98.19 77 ARG A O 1
ATOM 619 N N . TYR A 1 78 ? -3.106 -3.567 -4.077 1.00 98.50 78 TYR A N 1
ATOM 620 C CA . TYR A 1 78 ? -3.522 -3.719 -5.475 1.00 98.50 78 TYR A CA 1
ATOM 621 C C . TYR A 1 78 ? -4.256 -5.039 -5.713 1.00 98.50 78 TYR A C 1
ATOM 623 O O . TYR A 1 78 ? -5.208 -5.076 -6.487 1.00 98.50 78 TYR A O 1
ATOM 631 N N . ARG A 1 79 ? -3.876 -6.114 -5.011 1.00 98.50 79 ARG A N 1
ATOM 632 C CA . ARG A 1 79 ? -4.606 -7.390 -5.064 1.00 98.50 79 ARG A CA 1
ATOM 633 C C . ARG A 1 79 ? -6.007 -7.293 -4.453 1.00 98.50 79 ARG A C 1
ATOM 635 O O . ARG A 1 79 ? -6.919 -7.889 -5.007 1.00 98.50 79 ARG A O 1
ATOM 642 N N . ILE A 1 80 ? -6.204 -6.517 -3.384 1.00 98.44 80 ILE A N 1
ATOM 643 C CA . ILE A 1 80 ? -7.548 -6.205 -2.853 1.00 98.44 80 ILE A CA 1
ATOM 644 C C . ILE A 1 80 ? -8.422 -5.574 -3.947 1.00 98.44 80 ILE A C 1
ATOM 646 O O . ILE A 1 80 ? -9.554 -6.010 -4.158 1.00 98.44 80 ILE A O 1
ATOM 650 N N . LEU A 1 81 ? -7.881 -4.588 -4.673 1.00 98.06 81 LEU A N 1
ATOM 651 C CA . LEU A 1 81 ? -8.601 -3.924 -5.764 1.00 98.06 81 LEU A CA 1
ATOM 652 C C . LEU A 1 81 ? -8.867 -4.870 -6.940 1.00 98.06 81 LEU A C 1
ATOM 654 O O . LEU A 1 81 ? -9.958 -4.849 -7.501 1.00 98.06 81 LEU A O 1
ATOM 658 N N . ARG A 1 82 ? -7.907 -5.741 -7.279 1.00 98.19 82 ARG A N 1
ATOM 659 C CA . ARG A 1 82 ? -8.053 -6.750 -8.341 1.00 98.19 82 ARG A CA 1
ATOM 660 C C . ARG A 1 82 ? -9.234 -7.685 -8.094 1.00 98.19 82 ARG A C 1
ATOM 662 O O . ARG A 1 82 ? -9.937 -8.031 -9.033 1.00 98.19 82 ARG A O 1
ATOM 669 N N . GLU A 1 83 ? -9.448 -8.087 -6.843 1.00 97.81 83 GLU A N 1
ATOM 670 C CA . GLU A 1 83 ? -10.577 -8.946 -6.465 1.00 97.81 83 GLU A CA 1
ATOM 671 C C . GLU A 1 83 ? -11.894 -8.166 -6.279 1.00 97.81 83 GLU A C 1
ATOM 673 O O . GLU A 1 83 ? -12.884 -8.728 -5.813 1.00 97.81 83 GLU A O 1
ATOM 678 N N . GLY A 1 84 ? -11.924 -6.865 -6.594 1.00 96.12 84 GLY A N 1
ATOM 679 C CA . GLY A 1 84 ? -13.128 -6.040 -6.482 1.00 96.12 84 GLY A CA 1
ATOM 680 C C . GLY A 1 84 ? -13.632 -5.870 -5.047 1.00 96.12 84 GLY A C 1
ATOM 681 O O . GLY A 1 84 ? -14.808 -5.581 -4.838 1.00 96.12 84 GLY A O 1
ATOM 682 N N . MET A 1 85 ? -12.768 -6.045 -4.040 1.00 95.94 85 MET A N 1
ATOM 683 C CA . MET A 1 85 ? -13.167 -5.980 -2.625 1.00 95.94 85 MET A CA 1
ATOM 684 C C . MET A 1 85 ? -13.483 -4.550 -2.158 1.00 95.94 85 MET A C 1
ATOM 686 O O . MET A 1 85 ? -14.060 -4.364 -1.083 1.00 95.94 85 MET A O 1
ATOM 690 N N . GLY A 1 86 ? -13.132 -3.547 -2.967 1.00 92.88 86 GLY A N 1
ATOM 691 C CA . GLY A 1 86 ? -13.409 -2.133 -2.734 1.00 92.88 86 GLY A CA 1
ATOM 692 C C . GLY A 1 86 ? -12.253 -1.396 -2.064 1.00 92.88 86 GLY A C 1
ATOM 693 O O . GLY A 1 86 ? -11.104 -1.827 -2.131 1.00 92.88 86 GLY A O 1
ATOM 694 N N . LEU A 1 87 ? -12.577 -0.278 -1.409 1.00 95.62 87 LEU A N 1
ATOM 695 C CA . LEU A 1 87 ? -11.599 0.667 -0.877 1.00 95.62 87 LEU A CA 1
ATOM 696 C C . LEU A 1 87 ? -10.556 -0.014 0.017 1.00 95.62 87 LEU A C 1
ATOM 698 O O . LEU A 1 87 ? -10.897 -0.683 0.998 1.00 95.62 87 LEU A O 1
ATOM 702 N N . TYR A 1 88 ? -9.291 0.243 -0.298 1.00 97.75 88 TYR A N 1
ATOM 703 C CA . TYR A 1 88 ? -8.167 -0.028 0.579 1.00 97.75 88 TYR A CA 1
ATOM 704 C C . TYR A 1 88 ? -7.827 1.196 1.431 1.00 97.75 88 TYR A C 1
ATOM 706 O O . TYR A 1 88 ? -7.794 2.321 0.925 1.00 97.75 88 TYR A O 1
ATOM 714 N N . VAL A 1 89 ? -7.513 0.960 2.704 1.00 97.06 89 VAL A N 1
ATOM 715 C CA . VAL A 1 89 ? -7.013 1.969 3.640 1.00 97.06 89 VAL A CA 1
ATOM 716 C C . VAL A 1 89 ? -5.871 1.384 4.480 1.00 97.06 89 VAL A C 1
ATOM 718 O O . VAL A 1 89 ? -6.005 0.279 5.004 1.00 97.06 89 VAL A O 1
ATOM 721 N N . ASP A 1 90 ? -4.758 2.102 4.649 1.00 96.75 90 ASP A N 1
ATOM 722 C CA . ASP A 1 90 ? -3.677 1.705 5.565 1.00 96.75 90 ASP A CA 1
ATOM 723 C C . ASP A 1 90 ? -4.164 1.694 7.036 1.00 96.75 90 ASP A C 1
ATOM 725 O O . ASP A 1 90 ? -5.017 2.482 7.448 1.00 96.75 90 ASP A O 1
ATOM 729 N N . CYS A 1 91 ? -3.631 0.781 7.859 1.00 95.25 91 CYS A N 1
ATOM 730 C CA . CYS A 1 91 ? -4.054 0.610 9.261 1.00 95.25 91 CYS A CA 1
ATOM 731 C C . CYS A 1 91 ? -3.817 1.850 10.144 1.00 95.25 91 CYS A C 1
ATOM 733 O O . CYS A 1 91 ? -4.306 1.897 11.272 1.00 95.25 91 CYS A O 1
ATOM 735 N N . ASP A 1 92 ? -3.024 2.809 9.676 1.00 93.06 92 ASP A N 1
ATOM 736 C CA . ASP A 1 92 ? -2.641 4.042 10.360 1.00 93.06 92 ASP A CA 1
ATOM 737 C C . ASP A 1 92 ? -3.480 5.258 9.929 1.00 93.06 92 ASP A C 1
ATOM 739 O O . ASP A 1 92 ? -3.223 6.380 10.362 1.00 93.06 92 ASP A O 1
ATOM 743 N N . VAL A 1 93 ? -4.537 5.062 9.141 1.00 93.25 93 VAL A N 1
ATOM 744 C CA . VAL A 1 93 ? -5.443 6.143 8.743 1.00 93.25 93 VAL A CA 1
ATOM 745 C C . VAL A 1 93 ? -6.598 6.274 9.738 1.00 93.25 93 VAL A C 1
ATOM 747 O O . VAL A 1 93 ? -7.374 5.347 9.953 1.00 93.25 93 VAL A O 1
ATOM 750 N N . TYR A 1 94 ? -6.755 7.453 10.332 1.00 92.44 94 TYR A N 1
ATOM 751 C CA . TYR A 1 94 ? -7.853 7.795 11.228 1.00 92.44 94 TYR A CA 1
ATOM 752 C C . TYR A 1 94 ? -9.004 8.451 10.457 1.00 92.44 94 TYR A C 1
ATOM 754 O O . TYR A 1 94 ? -8.832 9.476 9.797 1.00 92.44 94 TYR A O 1
ATOM 762 N N . CYS A 1 95 ? -10.198 7.882 10.576 1.00 92.06 95 CYS A N 1
ATOM 763 C CA . CYS A 1 95 ? -11.434 8.382 9.991 1.00 92.06 95 CYS A CA 1
ATOM 764 C C . CYS A 1 95 ? -12.035 9.477 10.881 1.00 92.06 95 CYS A C 1
ATOM 766 O O . CYS A 1 95 ? -12.429 9.211 12.016 1.00 92.06 95 CYS A O 1
ATOM 768 N N . VAL A 1 96 ? -12.128 10.707 10.367 1.00 90.00 96 VAL A N 1
ATOM 769 C CA . VAL A 1 96 ? -12.694 11.854 11.107 1.00 90.00 96 VAL A CA 1
ATOM 770 C C . VAL A 1 96 ? -14.186 12.042 10.807 1.00 90.00 96 VAL A C 1
ATOM 772 O O . VAL A 1 96 ? -14.921 12.644 11.591 1.00 90.00 96 VAL A O 1
ATOM 775 N N . ARG A 1 97 ? -14.648 11.534 9.660 1.00 86.12 97 ARG A N 1
ATOM 776 C CA . ARG A 1 97 ? -16.045 11.585 9.217 1.00 86.12 97 ARG A CA 1
ATOM 777 C C . ARG A 1 97 ? -16.343 10.479 8.206 1.00 86.12 97 ARG A C 1
ATOM 779 O O . ARG A 1 97 ? -15.408 10.024 7.550 1.00 86.12 97 ARG A O 1
ATOM 786 N N . PRO A 1 98 ? -17.617 10.094 8.022 1.00 84.69 98 PRO A N 1
ATOM 787 C CA . PRO A 1 98 ? -17.981 9.192 6.939 1.00 84.69 98 PRO A CA 1
ATOM 788 C C . PRO A 1 98 ? -17.629 9.798 5.575 1.00 84.69 98 PRO A C 1
ATOM 790 O O . PRO A 1 98 ? -17.586 11.021 5.402 1.00 84.69 98 PRO A O 1
ATOM 793 N N . PHE A 1 99 ? -17.408 8.928 4.599 1.00 76.62 99 PHE A N 1
ATOM 794 C CA . PHE A 1 99 ? -17.130 9.301 3.218 1.00 76.62 99 PHE A CA 1
ATOM 795 C C . PHE A 1 99 ? -17.989 8.465 2.263 1.00 76.62 99 PHE A C 1
ATOM 797 O O . PHE A 1 99 ? -18.400 7.342 2.581 1.00 76.62 99 PHE A O 1
ATOM 804 N N . GLU A 1 100 ? -18.275 9.033 1.097 1.00 73.38 100 GLU A N 1
ATOM 805 C CA . GLU A 1 100 ? -19.089 8.396 0.066 1.00 73.38 100 GLU A CA 1
ATOM 806 C C . GLU A 1 100 ? -18.245 7.430 -0.769 1.00 73.38 100 GLU A C 1
ATOM 808 O O . GLU A 1 100 ? -17.053 7.648 -0.991 1.00 73.38 100 GLU A O 1
ATOM 813 N N . GLN A 1 101 ? -18.853 6.333 -1.226 1.00 78.19 101 GLN A N 1
ATOM 814 C CA . GLN A 1 101 ? -18.182 5.440 -2.166 1.00 78.19 101 GLN A CA 1
ATOM 815 C C . GLN A 1 101 ? -18.073 6.126 -3.523 1.00 78.19 101 GLN A C 1
ATOM 817 O O . GLN A 1 101 ? -19.059 6.616 -4.062 1.00 78.19 101 GLN A O 1
ATOM 822 N N . SER A 1 102 ? -16.871 6.093 -4.081 1.00 87.75 102 SER A N 1
ATOM 823 C CA . SER A 1 102 ? -16.589 6.490 -5.453 1.00 87.75 102 SER A CA 1
ATOM 824 C C . SER A 1 102 ? -15.840 5.353 -6.136 1.00 87.75 102 SER A C 1
ATOM 826 O O . SER A 1 102 ? -15.096 4.612 -5.482 1.00 87.75 102 SER A O 1
ATOM 828 N N . GLU A 1 103 ? -16.038 5.210 -7.446 1.00 91.50 103 GLU A N 1
ATOM 829 C CA . GLU A 1 103 ? -15.316 4.232 -8.266 1.00 91.50 103 GLU A CA 1
ATOM 830 C C . GLU A 1 103 ? -13.803 4.424 -8.147 1.00 91.50 103 GLU A C 1
ATOM 832 O O . GLU A 1 103 ? -13.065 3.461 -7.947 1.00 91.50 103 GLU A O 1
ATOM 837 N N . TYR A 1 104 ? -13.365 5.684 -8.168 1.00 95.62 104 TYR A N 1
ATOM 838 C CA . TYR A 1 104 ? -11.994 6.077 -7.884 1.00 95.62 104 TYR A CA 1
ATOM 839 C C . TYR A 1 104 ? -11.917 6.845 -6.571 1.00 95.62 104 TYR A C 1
ATOM 841 O O . TYR A 1 104 ? -12.665 7.799 -6.346 1.00 95.62 104 TYR A O 1
ATOM 849 N N . VAL A 1 105 ? -10.975 6.444 -5.723 1.00 95.25 105 VAL A N 1
ATOM 850 C CA . VAL A 1 105 ? -10.600 7.172 -4.511 1.00 95.25 105 VAL A CA 1
ATOM 851 C C . VAL A 1 105 ? -9.086 7.285 -4.513 1.00 95.25 105 VAL A C 1
ATOM 853 O O . VAL A 1 105 ? -8.393 6.279 -4.390 1.00 95.25 105 VAL A O 1
ATOM 856 N N . MET A 1 106 ? -8.584 8.500 -4.699 1.00 95.38 106 MET A N 1
ATOM 857 C CA . MET A 1 106 ? -7.163 8.844 -4.706 1.00 95.38 106 MET A CA 1
ATOM 858 C C . MET A 1 106 ? -6.995 10.231 -4.089 1.00 95.38 106 MET A C 1
ATOM 860 O O . MET A 1 106 ? -7.903 11.058 -4.181 1.00 95.38 106 MET A O 1
ATOM 864 N N . GLY A 1 107 ? -5.837 10.505 -3.492 1.00 94.06 107 GLY A N 1
ATOM 865 C CA . GLY A 1 107 ? -5.551 11.805 -2.890 1.00 94.06 107 GLY A CA 1
ATOM 866 C C . GLY A 1 107 ? -4.110 12.248 -3.088 1.00 94.06 107 GLY A C 1
ATOM 867 O O . GLY A 1 107 ? -3.177 11.448 -2.963 1.00 94.06 107 GLY A O 1
ATOM 868 N N . TRP A 1 108 ? -3.929 13.538 -3.359 1.00 94.62 108 TRP A N 1
ATOM 869 C CA . TRP A 1 108 ? -2.615 14.175 -3.360 1.00 94.62 108 TRP A CA 1
ATOM 870 C C . TRP A 1 108 ? -2.029 14.202 -1.949 1.00 94.62 108 TRP A C 1
ATOM 872 O O . TRP A 1 108 ? -2.709 14.599 -1.016 1.00 94.62 108 TRP A O 1
ATOM 882 N N . HIS A 1 109 ? -0.765 13.824 -1.777 1.00 89.94 109 HIS A N 1
ATOM 883 C CA . HIS A 1 109 ? -0.024 14.008 -0.518 1.00 89.94 109 HIS A CA 1
ATOM 884 C C . HIS A 1 109 ? 1.044 15.106 -0.611 1.00 89.94 109 HIS A C 1
ATOM 886 O O . HIS A 1 109 ? 1.484 15.647 0.401 1.00 89.94 109 HIS A O 1
ATOM 892 N N . SER A 1 110 ? 1.448 15.446 -1.829 1.00 90.44 110 SER A N 1
ATOM 893 C CA . SER A 1 110 ? 2.244 16.621 -2.180 1.00 90.44 110 SER A CA 1
ATOM 894 C C . SER A 1 110 ? 1.776 17.139 -3.539 1.00 90.44 110 SER A C 1
ATOM 896 O O . SER A 1 110 ? 0.929 16.514 -4.178 1.00 90.44 110 SER A O 1
ATOM 898 N N . ASP A 1 111 ? 2.371 18.236 -4.004 1.00 88.75 111 ASP A N 1
ATOM 899 C CA . ASP A 1 111 ? 2.056 18.864 -5.296 1.00 88.75 111 ASP A CA 1
ATOM 900 C C . ASP A 1 111 ? 2.238 17.935 -6.511 1.00 88.75 111 ASP A C 1
ATOM 902 O O . ASP A 1 111 ? 1.723 18.210 -7.591 1.00 88.75 111 ASP A O 1
ATOM 906 N N . ASP A 1 112 ? 3.000 16.851 -6.358 1.00 93.38 112 ASP A N 1
ATOM 907 C CA . ASP A 1 112 ? 3.420 15.973 -7.450 1.00 93.38 112 ASP A CA 1
ATOM 908 C C . ASP A 1 112 ? 3.252 14.477 -7.154 1.00 93.38 112 ASP A C 1
ATOM 910 O O . ASP A 1 112 ? 3.635 13.648 -7.980 1.00 93.38 112 ASP A O 1
ATOM 914 N N . THR A 1 113 ? 2.720 14.111 -5.983 1.00 95.12 113 THR A N 1
ATOM 915 C CA . THR A 1 113 ? 2.656 12.712 -5.545 1.00 95.12 113 THR A CA 1
ATOM 916 C C . THR A 1 113 ? 1.284 12.366 -4.982 1.00 95.12 113 THR A C 1
ATOM 918 O O . THR A 1 113 ? 0.853 12.902 -3.959 1.00 95.12 113 THR A O 1
ATOM 921 N N . ILE A 1 114 ? 0.630 11.398 -5.621 1.00 96.56 114 ILE A N 1
ATOM 922 C CA . ILE A 1 114 ? -0.554 10.713 -5.102 1.00 96.56 114 ILE A CA 1
ATOM 923 C C . ILE A 1 114 ? -0.093 9.708 -4.050 1.00 96.56 114 ILE A C 1
ATOM 925 O O . ILE A 1 114 ? 0.807 8.902 -4.303 1.00 96.56 114 ILE A O 1
ATOM 929 N N . ASN A 1 115 ? -0.715 9.726 -2.876 1.00 94.12 115 ASN A N 1
ATOM 930 C CA . ASN A 1 115 ? -0.487 8.700 -1.866 1.00 94.12 115 ASN A CA 1
ATOM 931 C C . ASN A 1 115 ? -1.432 7.517 -2.098 1.00 94.12 115 ASN A C 1
ATOM 933 O O . ASN A 1 115 ? -2.529 7.651 -2.629 1.00 94.12 115 ASN A O 1
ATOM 937 N N . ASN A 1 116 ? -0.970 6.329 -1.738 1.00 95.62 116 ASN A N 1
ATOM 938 C CA . ASN A 1 116 ? -1.672 5.074 -1.941 1.00 95.62 116 ASN A CA 1
ATOM 939 C C . ASN A 1 116 ? -2.195 4.471 -0.625 1.00 95.62 116 ASN A C 1
ATOM 941 O O . ASN A 1 116 ? -2.623 3.317 -0.628 1.00 95.62 116 ASN A O 1
ATOM 945 N N . ALA A 1 117 ? -2.146 5.223 0.481 1.00 95.75 117 ALA A N 1
ATOM 946 C CA . ALA A 1 117 ? -2.682 4.830 1.786 1.00 95.75 117 ALA A CA 1
ATOM 947 C C . ALA A 1 117 ? -4.217 4.807 1.840 1.00 95.75 117 ALA A C 1
ATOM 949 O O . ALA A 1 117 ? -4.785 4.147 2.700 1.00 95.75 117 ALA A O 1
ATOM 950 N N . VAL A 1 118 ? -4.890 5.517 0.933 1.00 95.50 118 VAL A N 1
ATOM 951 C CA . VAL A 1 118 ? -6.339 5.436 0.713 1.00 95.50 118 VAL A CA 1
ATOM 952 C C . VAL A 1 118 ? -6.532 5.306 -0.791 1.00 95.50 118 VAL A C 1
ATOM 954 O O . VAL A 1 118 ? -6.184 6.226 -1.528 1.00 95.50 118 VAL A O 1
ATOM 957 N N . LEU A 1 119 ? -6.989 4.143 -1.257 1.00 97.06 119 LEU A N 1
ATOM 958 C CA . LEU A 1 119 ? -6.992 3.830 -2.685 1.00 97.06 119 LEU A CA 1
ATOM 959 C C . LEU A 1 119 ? -8.196 2.976 -3.086 1.00 97.06 119 LEU A C 1
ATOM 961 O O . LEU A 1 119 ? -8.407 1.897 -2.534 1.00 97.06 119 LEU A O 1
ATOM 965 N N . ASN A 1 120 ? -8.947 3.436 -4.085 1.00 97.12 120 ASN A N 1
ATOM 966 C CA . ASN A 1 120 ? -9.956 2.645 -4.788 1.00 97.12 120 ASN A CA 1
ATOM 967 C C . ASN A 1 120 ? -9.856 2.880 -6.296 1.00 97.12 120 ASN A C 1
ATOM 969 O O . ASN A 1 120 ? -9.554 3.994 -6.731 1.00 97.12 120 ASN A O 1
ATOM 973 N N . ALA A 1 121 ? -10.126 1.837 -7.070 1.00 97.50 121 ALA A N 1
ATOM 974 C CA . ALA A 1 121 ? -10.263 1.889 -8.520 1.00 97.50 121 ALA A CA 1
ATOM 975 C C . ALA A 1 121 ? -11.125 0.703 -8.989 1.00 97.50 121 ALA A C 1
ATOM 977 O O . ALA A 1 121 ? -11.111 -0.340 -8.324 1.00 97.50 121 ALA A O 1
ATOM 978 N N . PRO A 1 122 ? -11.816 0.801 -10.140 1.00 97.19 122 PRO A N 1
ATOM 979 C CA . PRO A 1 122 ? -12.481 -0.345 -10.753 1.00 97.19 122 PRO A CA 1
ATOM 980 C C . PRO A 1 122 ? -11.492 -1.484 -11.025 1.00 97.19 122 PRO A C 1
ATOM 982 O O . PRO A 1 122 ? -10.368 -1.249 -11.491 1.00 97.19 122 PRO A O 1
ATOM 985 N N . PHE A 1 123 ? -11.919 -2.718 -10.744 1.00 96.62 123 PHE A N 1
ATOM 986 C CA . PHE A 1 123 ? -11.073 -3.916 -10.810 1.00 96.62 123 PHE A CA 1
ATOM 987 C C . PHE A 1 123 ? -10.561 -4.224 -12.232 1.00 96.62 123 PHE A C 1
ATOM 989 O O . PHE A 1 123 ? -9.536 -4.883 -12.400 1.00 96.62 123 PHE A O 1
ATOM 996 N N . ASP A 1 124 ? -11.262 -3.735 -13.253 1.00 95.69 124 ASP A N 1
ATOM 997 C CA . ASP A 1 124 ? -10.970 -3.891 -14.678 1.00 95.69 124 ASP A CA 1
ATOM 998 C C . ASP A 1 124 ? -10.397 -2.616 -15.324 1.00 95.69 124 ASP A C 1
ATOM 1000 O O . ASP A 1 124 ? -10.160 -2.580 -16.535 1.00 95.69 124 ASP A O 1
ATOM 1004 N N . SER A 1 125 ? -10.125 -1.574 -14.529 1.00 98.06 125 SER A N 1
ATOM 1005 C CA . SER A 1 125 ? -9.604 -0.310 -15.050 1.00 98.06 125 SER A CA 1
ATOM 1006 C C . SER A 1 125 ? -8.213 -0.474 -15.690 1.00 98.06 125 SER A C 1
ATOM 1008 O O . SER A 1 125 ? -7.350 -1.189 -15.160 1.00 98.06 125 SER A O 1
ATOM 1010 N N . PRO A 1 126 ? -7.924 0.246 -16.793 1.00 98.31 126 PRO A N 1
ATOM 1011 C CA . PRO A 1 126 ? -6.583 0.286 -17.378 1.00 98.31 126 PRO A CA 1
ATOM 1012 C C . PRO A 1 126 ? -5.508 0.739 -16.379 1.00 98.31 126 PRO A C 1
ATOM 1014 O O . PRO A 1 126 ? -4.407 0.189 -16.368 1.00 98.31 126 PRO A O 1
ATOM 1017 N N . PHE A 1 127 ? -5.857 1.676 -15.493 1.00 98.44 127 PHE A N 1
ATOM 1018 C CA . PHE A 1 127 ? -5.018 2.116 -14.381 1.00 98.44 127 PHE A CA 1
ATOM 1019 C C . PHE A 1 127 ? -4.605 0.951 -13.474 1.00 98.44 127 PHE A C 1
ATOM 1021 O O . PHE A 1 127 ? -3.411 0.715 -13.282 1.00 98.44 127 PHE A O 1
ATOM 1028 N N . LEU A 1 128 ? -5.571 0.193 -12.943 1.00 98.50 128 LEU A N 1
ATOM 1029 C CA . LEU A 1 128 ? -5.267 -0.891 -12.014 1.00 98.50 128 LEU A CA 1
ATOM 1030 C C . LEU A 1 128 ? -4.473 -2.006 -12.698 1.00 98.50 128 LEU A C 1
ATOM 1032 O O . LEU A 1 128 ? -3.541 -2.544 -12.101 1.00 98.50 128 LEU A O 1
ATOM 1036 N N . LYS A 1 129 ? -4.783 -2.310 -13.964 1.00 98.50 129 LYS A N 1
ATOM 1037 C CA . LYS A 1 129 ? -4.024 -3.283 -14.755 1.00 98.50 129 LYS A CA 1
ATOM 1038 C C . LYS A 1 129 ? -2.542 -2.907 -14.850 1.00 98.50 129 LYS A C 1
ATOM 1040 O O . LYS A 1 129 ? -1.692 -3.746 -14.572 1.00 98.50 129 LYS A O 1
ATOM 1045 N N . GLN A 1 130 ? -2.224 -1.651 -15.167 1.00 98.44 130 GLN A N 1
ATOM 1046 C CA . GLN A 1 130 ? -0.832 -1.185 -15.233 1.00 98.44 130 GLN A CA 1
ATOM 1047 C C . GLN A 1 130 ? -0.124 -1.269 -13.876 1.00 98.44 130 GLN A C 1
ATOM 1049 O O . GLN A 1 130 ? 1.030 -1.697 -13.796 1.00 98.44 130 GLN A O 1
ATOM 1054 N N . VAL A 1 131 ? -0.817 -0.877 -12.803 1.00 98.44 131 VAL A N 1
ATOM 1055 C CA . VAL A 1 131 ? -0.283 -0.948 -11.438 1.00 98.44 131 VAL A CA 1
ATOM 1056 C C . VAL A 1 131 ? 0.004 -2.403 -11.039 1.00 98.44 131 VAL A C 1
ATOM 1058 O O . VAL A 1 131 ? 1.064 -2.690 -10.477 1.00 98.44 131 VAL A O 1
ATOM 1061 N N . LEU A 1 132 ? -0.888 -3.343 -11.360 1.00 98.44 132 LEU A N 1
ATOM 1062 C CA . LEU A 1 132 ? -0.694 -4.776 -11.117 1.00 98.44 132 LEU A CA 1
ATOM 1063 C C . LEU A 1 132 ? 0.471 -5.341 -11.938 1.00 98.44 132 LEU A C 1
ATOM 1065 O O . LEU A 1 132 ? 1.372 -5.949 -11.363 1.00 98.44 132 LEU A O 1
ATOM 1069 N N . ASP A 1 133 ? 0.511 -5.076 -13.246 1.00 98.19 133 ASP A N 1
ATOM 1070 C CA . ASP A 1 133 ? 1.581 -5.543 -14.138 1.00 98.19 133 ASP A CA 1
ATOM 1071 C C . ASP A 1 133 ? 2.967 -5.090 -13.639 1.00 98.19 133 ASP A C 1
ATOM 1073 O O . ASP A 1 133 ? 3.931 -5.861 -13.629 1.00 98.19 133 ASP A O 1
ATOM 1077 N N . ALA A 1 134 ? 3.073 -3.844 -13.168 1.00 97.88 134 ALA A N 1
ATOM 1078 C CA . ALA A 1 134 ? 4.311 -3.294 -12.629 1.00 97.88 134 ALA A CA 1
ATOM 1079 C C . ALA A 1 134 ? 4.658 -3.812 -11.224 1.00 97.88 134 ALA A C 1
ATOM 1081 O O . ALA A 1 134 ? 5.833 -4.022 -10.920 1.00 97.88 134 ALA A O 1
ATOM 1082 N N . SER A 1 135 ? 3.667 -3.986 -10.347 1.00 97.06 135 SER A N 1
ATOM 1083 C CA . SER A 1 135 ? 3.898 -4.389 -8.952 1.00 97.06 135 SER A CA 1
ATOM 1084 C C . SER A 1 135 ? 4.164 -5.888 -8.783 1.00 97.06 135 SER A C 1
ATOM 1086 O O . SER A 1 135 ? 4.820 -6.274 -7.810 1.00 97.06 135 SER A O 1
ATOM 1088 N N . GLU A 1 136 ? 3.721 -6.726 -9.726 1.00 96.75 136 GLU A N 1
ATOM 1089 C CA . GLU A 1 136 ? 4.001 -8.167 -9.741 1.00 96.75 136 GLU A CA 1
ATOM 1090 C C . GLU A 1 136 ? 5.325 -8.528 -10.444 1.00 96.75 136 GLU A C 1
ATO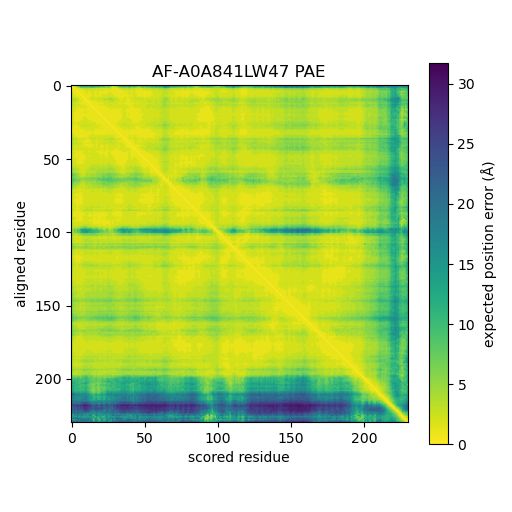M 1092 O O . GLU A 1 136 ? 5.896 -9.585 -10.164 1.00 96.75 136 GLU A O 1
ATOM 1097 N N . ASP A 1 137 ? 5.893 -7.652 -11.289 1.00 96.62 137 ASP A N 1
ATOM 1098 C CA . ASP A 1 137 ? 7.260 -7.834 -11.806 1.00 96.62 137 ASP A CA 1
ATOM 1099 C C . ASP A 1 137 ? 8.296 -7.472 -10.726 1.00 96.62 137 ASP A C 1
ATOM 1101 O O . ASP A 1 137 ? 8.685 -6.316 -10.532 1.00 96.62 137 ASP A O 1
ATOM 1105 N N . LEU A 1 138 ? 8.841 -8.493 -10.055 1.00 94.81 138 LEU A N 1
ATOM 1106 C CA . LEU A 1 138 ? 9.922 -8.341 -9.071 1.00 94.81 138 LEU A CA 1
ATOM 1107 C C . LEU A 1 138 ? 11.208 -7.715 -9.642 1.00 94.81 138 LEU A C 1
ATOM 1109 O O . LEU A 1 138 ? 12.116 -7.365 -8.883 1.00 94.81 138 LEU A O 1
ATOM 1113 N N . TYR A 1 139 ? 11.303 -7.552 -10.960 1.00 96.88 139 TYR A N 1
ATOM 1114 C CA . TYR A 1 139 ? 12.399 -6.906 -11.676 1.00 96.88 139 TYR A CA 1
ATOM 1115 C C . TYR A 1 139 ? 11.920 -5.716 -12.521 1.00 96.88 139 TYR A C 1
ATOM 1117 O O . TYR A 1 139 ? 12.566 -5.370 -13.521 1.00 96.88 139 TYR A O 1
ATOM 1125 N N . PHE A 1 140 ? 10.815 -5.087 -12.107 1.00 97.31 140 PHE A N 1
ATOM 1126 C CA . PHE A 1 140 ? 10.229 -3.915 -12.743 1.00 97.31 140 PHE A CA 1
ATOM 1127 C C . PHE A 1 140 ? 11.245 -2.778 -12.911 1.00 97.31 140 PHE A C 1
ATOM 1129 O O . PHE A 1 140 ? 11.993 -2.404 -11.995 1.00 97.31 140 PHE A O 1
ATOM 1136 N N . ILE A 1 141 ? 11.253 -2.192 -14.110 1.00 97.31 141 ILE A N 1
ATOM 1137 C CA . ILE A 1 141 ? 12.096 -1.049 -14.460 1.00 97.31 141 ILE A CA 1
ATOM 1138 C C . ILE A 1 141 ? 11.195 0.163 -14.643 1.00 97.31 141 ILE A C 1
ATOM 1140 O O . ILE A 1 141 ? 10.641 0.375 -15.719 1.00 97.31 141 ILE A O 1
ATOM 1144 N N . ALA A 1 142 ? 11.116 0.983 -13.600 1.00 97.00 142 ALA A N 1
ATOM 1145 C CA . ALA A 1 142 ? 10.254 2.150 -13.589 1.00 97.00 142 ALA A CA 1
ATOM 1146 C C . ALA A 1 142 ? 10.501 3.094 -14.789 1.00 97.00 142 ALA A C 1
ATOM 1148 O O . ALA A 1 142 ? 11.653 3.485 -15.044 1.00 97.00 142 ALA A O 1
ATOM 1149 N N . PRO A 1 143 ? 9.444 3.506 -15.512 1.00 96.50 143 PRO A N 1
ATOM 1150 C CA . PRO A 1 143 ? 9.566 4.337 -16.709 1.00 96.50 143 PRO A CA 1
ATOM 1151 C C . PRO A 1 143 ? 10.155 5.723 -16.411 1.00 96.50 143 PRO A C 1
ATOM 1153 O O . PRO A 1 143 ? 10.934 6.236 -17.224 1.00 96.50 143 PRO A O 1
ATOM 1156 N N . TRP A 1 144 ? 9.915 6.266 -15.212 1.00 95.56 144 TRP A N 1
ATOM 1157 C CA . TRP A 1 144 ? 10.462 7.547 -14.742 1.00 95.56 144 TRP A CA 1
ATOM 1158 C C . TRP A 1 144 ? 11.946 7.503 -14.337 1.00 95.56 144 TRP A C 1
ATOM 1160 O O . TRP A 1 144 ? 12.547 8.532 -14.020 1.00 95.56 144 TRP A O 1
ATOM 1170 N N . PHE A 1 145 ? 12.605 6.339 -14.347 1.00 96.25 145 PHE A N 1
ATOM 1171 C CA . PHE A 1 145 ? 14.048 6.294 -14.107 1.00 96.25 145 PHE A CA 1
ATOM 1172 C C . PHE A 1 145 ? 14.835 7.019 -15.213 1.00 96.25 145 PHE A C 1
ATOM 1174 O O . PHE A 1 145 ? 14.532 6.921 -16.405 1.00 96.25 145 PHE A O 1
ATOM 1181 N N . LYS A 1 146 ? 15.935 7.684 -14.826 1.00 96.81 146 LYS A N 1
ATOM 1182 C CA . LYS A 1 146 ? 16.892 8.302 -15.765 1.00 96.81 146 LYS A CA 1
ATOM 1183 C C . LYS A 1 146 ? 17.386 7.276 -16.798 1.00 96.81 146 LYS A C 1
ATOM 1185 O O . LYS A 1 146 ? 17.637 6.121 -16.447 1.00 96.81 146 LYS A O 1
ATOM 1190 N N . LYS A 1 147 ? 17.623 7.706 -18.049 1.00 97.38 147 LYS A N 1
ATOM 1191 C CA . LYS A 1 147 ? 18.048 6.836 -19.173 1.00 97.38 147 LYS A CA 1
ATOM 1192 C C . LYS A 1 147 ? 19.215 5.903 -18.810 1.00 97.38 147 LYS A C 1
ATOM 1194 O O . LYS A 1 147 ? 19.110 4.699 -19.021 1.00 97.38 147 LYS A O 1
ATOM 1199 N N . ARG A 1 148 ? 20.271 6.429 -18.169 1.00 97.12 148 ARG A N 1
ATOM 1200 C CA . ARG A 1 148 ? 21.432 5.640 -17.703 1.00 97.12 148 ARG A CA 1
ATOM 1201 C C . ARG A 1 148 ? 21.043 4.523 -16.728 1.00 97.12 148 ARG A C 1
ATOM 1203 O O . ARG A 1 148 ? 21.553 3.414 -16.838 1.00 97.12 148 ARG A O 1
ATOM 1210 N N . LYS A 1 149 ? 20.126 4.796 -15.792 1.00 96.38 149 LYS A N 1
ATOM 1211 C CA . LYS A 1 149 ? 19.648 3.800 -14.822 1.00 96.38 149 LYS A CA 1
ATOM 1212 C C . LYS A 1 149 ? 18.805 2.726 -15.512 1.00 96.38 149 LYS A C 1
ATOM 1214 O O . LYS A 1 149 ? 19.026 1.549 -15.258 1.00 96.38 149 LYS A O 1
ATOM 1219 N N . LYS A 1 150 ? 17.909 3.110 -16.432 1.00 97.50 150 LYS A N 1
ATOM 1220 C CA . LYS A 1 150 ? 17.133 2.151 -17.240 1.00 97.50 150 LYS A CA 1
ATOM 1221 C C . LYS A 1 150 ? 18.043 1.244 -18.068 1.00 97.50 150 LYS A C 1
ATOM 1223 O O . LYS A 1 150 ? 17.863 0.033 -18.035 1.00 97.50 150 LYS A O 1
ATOM 1228 N N . ALA A 1 151 ? 19.042 1.811 -18.748 1.00 97.56 151 ALA A N 1
ATOM 1229 C CA . ALA A 1 151 ? 20.029 1.046 -19.510 1.00 97.56 151 ALA A CA 1
ATOM 1230 C C . ALA A 1 151 ? 20.778 0.047 -18.617 1.00 97.56 151 ALA A C 1
ATOM 1232 O O . ALA A 1 151 ? 20.793 -1.139 -18.919 1.00 97.56 151 ALA A O 1
ATOM 1233 N N . TYR A 1 152 ? 21.285 0.495 -17.463 1.00 97.44 152 TYR A N 1
ATOM 1234 C CA . TYR A 1 152 ? 21.938 -0.384 -16.491 1.00 97.44 152 TYR A CA 1
ATOM 1235 C C . TYR A 1 152 ? 21.035 -1.548 -16.045 1.00 97.44 152 TYR A C 1
ATOM 1237 O O . TYR A 1 152 ? 21.475 -2.694 -16.045 1.00 97.44 152 TYR A O 1
ATOM 1245 N N . TYR A 1 153 ? 19.762 -1.288 -15.726 1.00 97.62 153 TYR A N 1
ATOM 1246 C CA . TYR A 1 153 ? 18.817 -2.331 -15.301 1.00 97.62 153 TYR A CA 1
ATOM 1247 C C . TYR A 1 153 ? 18.516 -3.318 -16.437 1.00 97.62 153 TYR A C 1
ATOM 1249 O O . TYR A 1 153 ? 18.503 -4.526 -16.205 1.00 97.62 153 TYR A O 1
ATOM 1257 N N . ARG A 1 154 ? 18.337 -2.824 -17.670 1.00 97.56 154 ARG A N 1
ATOM 1258 C CA . ARG A 1 154 ? 18.118 -3.657 -18.864 1.00 97.56 154 ARG A CA 1
ATOM 1259 C C . ARG A 1 154 ? 19.322 -4.547 -19.159 1.00 97.56 154 ARG A C 1
ATOM 1261 O O . ARG A 1 154 ? 19.143 -5.747 -19.325 1.00 97.56 154 ARG A O 1
ATOM 1268 N N . THR A 1 155 ? 20.538 -3.998 -19.142 1.00 97.50 155 THR A N 1
ATOM 1269 C CA . THR A 1 155 ? 21.773 -4.777 -19.323 1.00 97.50 155 THR A CA 1
ATOM 1270 C C . THR A 1 155 ? 21.906 -5.850 -18.247 1.00 97.50 155 THR A C 1
ATOM 1272 O O . THR A 1 155 ? 22.160 -7.005 -18.563 1.00 97.50 155 THR A O 1
ATOM 1275 N N . ARG A 1 156 ? 21.666 -5.500 -16.976 1.00 97.62 156 ARG A N 1
ATOM 1276 C CA . ARG A 1 156 ? 21.674 -6.447 -15.851 1.00 97.62 156 ARG A CA 1
ATOM 1277 C C . ARG A 1 156 ? 20.660 -7.581 -16.026 1.00 97.62 156 ARG A C 1
ATOM 1279 O O . ARG A 1 156 ? 21.002 -8.727 -15.751 1.00 97.62 156 ARG A O 1
ATOM 1286 N N . LYS A 1 157 ? 19.445 -7.274 -16.493 1.00 95.81 157 LYS A N 1
ATOM 1287 C CA . LYS A 1 157 ? 18.401 -8.267 -16.803 1.00 95.81 157 LYS A CA 1
ATOM 1288 C C . LYS A 1 157 ? 18.827 -9.171 -17.971 1.00 95.81 157 LYS A C 1
ATOM 1290 O O . LYS A 1 157 ? 18.699 -10.381 -17.851 1.00 95.81 157 LYS A O 1
ATOM 1295 N N . ALA A 1 158 ? 19.418 -8.608 -19.028 1.00 96.44 158 ALA A N 1
ATOM 1296 C CA . ALA A 1 158 ? 19.880 -9.351 -20.206 1.00 96.44 158 ALA A CA 1
ATOM 1297 C C . ALA A 1 158 ? 21.021 -10.343 -19.910 1.00 96.44 158 ALA A C 1
ATOM 1299 O O . ALA A 1 158 ? 21.047 -11.422 -20.486 1.00 96.44 158 ALA A O 1
ATOM 1300 N N . ILE A 1 159 ? 21.929 -10.019 -18.982 1.00 97.06 159 ILE A N 1
ATOM 1301 C CA . ILE A 1 159 ? 23.017 -10.927 -18.563 1.00 97.06 159 ILE A CA 1
ATOM 1302 C C . ILE A 1 159 ? 22.600 -11.906 -17.447 1.00 97.06 159 ILE A C 1
ATOM 1304 O O . ILE A 1 159 ? 23.453 -12.448 -16.749 1.00 97.06 159 ILE A O 1
ATOM 1308 N N . GLY A 1 160 ? 21.295 -12.088 -17.214 1.00 96.06 160 GLY A N 1
ATOM 1309 C CA . GLY A 1 160 ? 20.774 -13.035 -16.222 1.00 96.06 160 GLY A CA 1
ATOM 1310 C C . GLY A 1 160 ? 20.961 -12.608 -14.765 1.00 96.06 160 GLY A C 1
ATOM 1311 O O . GLY A 1 160 ? 20.868 -13.430 -13.861 1.00 96.06 160 GLY A O 1
ATOM 1312 N N . CYS A 1 161 ? 21.234 -11.328 -14.499 1.00 96.38 161 CYS A N 1
ATOM 1313 C CA . CYS A 1 161 ? 21.433 -10.833 -13.140 1.00 96.38 161 CYS A CA 1
ATOM 1314 C C . CYS A 1 161 ? 20.584 -9.578 -12.830 1.00 96.38 161 CYS A C 1
ATOM 1316 O O . CYS A 1 161 ? 21.132 -8.519 -12.479 1.00 96.38 161 CYS A O 1
ATOM 1318 N N . PRO A 1 162 ? 19.248 -9.657 -12.950 1.00 96.94 162 PRO A N 1
ATOM 1319 C CA . PRO A 1 162 ? 18.361 -8.512 -12.781 1.00 96.94 162 PRO A CA 1
ATOM 1320 C C . PRO A 1 162 ? 18.408 -7.916 -11.366 1.00 96.94 162 PRO A C 1
ATOM 1322 O O . PRO A 1 162 ? 18.833 -8.541 -10.390 1.00 96.94 162 PRO A O 1
ATOM 1325 N N . ILE A 1 163 ? 17.985 -6.656 -11.250 1.00 96.25 163 ILE A N 1
ATOM 1326 C CA . ILE A 1 163 ? 17.930 -5.946 -9.969 1.00 96.25 163 ILE A CA 1
ATOM 1327 C C . ILE A 1 163 ? 16.528 -6.096 -9.402 1.00 96.25 163 ILE A C 1
ATOM 1329 O O . ILE A 1 163 ? 15.568 -5.599 -9.977 1.00 96.25 163 ILE A O 1
ATOM 1333 N N . HIS A 1 164 ? 16.442 -6.790 -8.273 1.00 96.69 164 HIS A N 1
ATOM 1334 C CA . HIS A 1 164 ? 15.189 -7.026 -7.571 1.00 96.69 164 HIS A CA 1
ATOM 1335 C C . HIS A 1 164 ? 14.584 -5.726 -7.019 1.00 96.69 164 HIS A C 1
ATOM 1337 O O . HIS A 1 164 ? 15.316 -4.879 -6.494 1.00 96.69 164 HIS A O 1
ATOM 1343 N N . ILE A 1 165 ? 13.256 -5.610 -7.058 1.00 94.31 165 ILE A N 1
ATOM 1344 C CA . ILE A 1 165 ? 12.488 -4.429 -6.644 1.00 94.31 165 ILE A CA 1
ATOM 1345 C C . ILE A 1 165 ? 12.754 -4.023 -5.191 1.00 94.31 165 ILE A C 1
ATOM 1347 O O . ILE A 1 165 ? 12.778 -2.838 -4.868 1.00 94.31 165 ILE A O 1
ATOM 1351 N N . SER A 1 166 ? 13.096 -4.988 -4.329 1.00 93.38 166 SER A N 1
ATOM 1352 C CA . SER A 1 166 ? 13.496 -4.731 -2.938 1.00 93.38 166 SER A CA 1
ATOM 1353 C C . SER A 1 166 ? 14.736 -3.850 -2.777 1.00 93.38 166 SER A C 1
ATOM 1355 O O . SER A 1 166 ? 14.993 -3.368 -1.676 1.00 93.38 166 SER A O 1
ATOM 1357 N N . LYS A 1 167 ? 15.513 -3.632 -3.844 1.00 92.69 167 LYS A N 1
ATOM 1358 C CA . LYS A 1 167 ? 16.685 -2.743 -3.863 1.00 92.69 167 LYS A CA 1
ATOM 1359 C C . LYS A 1 167 ? 16.381 -1.347 -4.419 1.00 92.69 167 LYS A C 1
ATOM 1361 O O . LYS A 1 167 ? 17.278 -0.501 -4.420 1.00 92.69 167 LYS A O 1
ATOM 1366 N N . ASN A 1 168 ? 15.177 -1.109 -4.939 1.00 91.56 168 ASN A N 1
ATOM 1367 C CA . ASN A 1 168 ? 14.799 0.183 -5.509 1.00 91.56 168 ASN A CA 1
ATOM 1368 C C . ASN A 1 168 ? 14.488 1.207 -4.409 1.00 91.56 168 ASN A C 1
ATOM 1370 O O . ASN A 1 168 ? 14.482 0.885 -3.228 1.00 91.56 168 ASN A O 1
ATOM 1374 N N . LYS A 1 169 ? 14.270 2.474 -4.789 1.00 91.62 169 LYS A N 1
ATOM 1375 C CA . LYS A 1 169 ? 13.876 3.516 -3.829 1.00 91.62 169 LYS A CA 1
ATOM 1376 C C . LYS A 1 169 ? 12.518 3.139 -3.224 1.00 91.62 169 LYS A C 1
ATOM 1378 O O . LYS A 1 169 ? 11.656 2.622 -3.939 1.00 91.62 169 LYS A O 1
ATOM 1383 N N . TRP A 1 170 ? 12.319 3.445 -1.946 1.00 90.12 170 TRP A N 1
ATOM 1384 C CA . TRP A 1 170 ? 10.998 3.386 -1.325 1.00 90.12 170 TRP A CA 1
ATOM 1385 C C . TRP A 1 170 ? 9.951 4.120 -2.185 1.00 90.12 170 TRP A C 1
ATOM 1387 O O . TRP A 1 170 ? 10.272 5.129 -2.819 1.00 90.12 170 TRP A O 1
ATOM 1397 N N . GLY A 1 171 ? 8.742 3.561 -2.255 1.00 91.38 171 GLY A N 1
ATOM 1398 C CA . GLY A 1 171 ? 7.631 4.089 -3.049 1.00 91.38 171 GLY A CA 1
ATOM 1399 C C . GLY A 1 171 ? 7.683 3.790 -4.551 1.00 91.38 171 GLY A C 1
ATOM 1400 O O . GLY A 1 171 ? 6.778 4.205 -5.266 1.00 91.38 171 GLY A O 1
ATOM 1401 N N . THR A 1 172 ? 8.685 3.045 -5.052 1.00 95.88 172 THR A N 1
ATOM 1402 C CA . THR A 1 172 ? 8.791 2.734 -6.497 1.00 95.88 172 THR A CA 1
ATOM 1403 C C . THR A 1 172 ? 7.570 1.981 -7.039 1.00 95.88 172 THR A C 1
ATOM 1405 O O . THR A 1 172 ? 7.138 2.301 -8.135 1.00 95.88 172 THR A O 1
ATOM 1408 N N . ILE A 1 173 ? 7.026 1.006 -6.302 1.00 96.62 173 ILE A N 1
ATOM 1409 C CA . ILE A 1 173 ? 5.746 0.341 -6.637 1.00 96.62 173 ILE A CA 1
ATOM 1410 C C . ILE A 1 173 ? 4.589 0.846 -5.767 1.00 96.62 173 ILE A C 1
ATOM 1412 O O . ILE A 1 173 ? 3.513 0.266 -5.783 1.00 96.62 173 ILE A O 1
ATOM 1416 N N . GLY A 1 174 ? 4.825 1.907 -5.000 1.00 96.31 174 GLY A N 1
ATOM 1417 C CA . GLY A 1 174 ? 3.844 2.539 -4.129 1.00 96.31 174 GLY A CA 1
ATOM 1418 C C . GLY A 1 174 ? 3.381 3.871 -4.734 1.00 96.31 174 GLY A C 1
ATOM 1419 O O . GLY A 1 174 ? 3.004 3.890 -5.910 1.00 96.31 174 GLY A O 1
ATOM 1420 N N . PRO A 1 175 ? 3.501 5.000 -4.008 1.00 97.00 175 PRO A N 1
ATOM 1421 C CA . PRO A 1 175 ? 3.064 6.321 -4.472 1.00 97.00 175 PRO A CA 1
ATOM 1422 C C . PRO A 1 175 ? 3.563 6.719 -5.867 1.00 97.00 175 PRO A C 1
ATOM 1424 O O . PRO A 1 175 ? 2.802 7.260 -6.665 1.00 97.00 175 PRO A O 1
ATOM 1427 N N . SER A 1 176 ? 4.823 6.419 -6.219 1.00 97.75 176 SER A N 1
ATOM 1428 C CA . SER A 1 176 ? 5.362 6.788 -7.538 1.00 97.75 176 SER A CA 1
ATOM 1429 C C . SER A 1 176 ? 4.706 6.021 -8.686 1.00 97.75 176 SER A C 1
ATOM 1431 O O . SER A 1 176 ? 4.518 6.590 -9.758 1.00 97.75 176 SER A O 1
ATOM 1433 N N . LEU A 1 177 ? 4.360 4.747 -8.471 1.00 98.44 177 LEU A N 1
ATOM 1434 C CA . LEU A 1 177 ? 3.679 3.932 -9.476 1.00 98.44 177 LEU A CA 1
ATOM 1435 C C . LEU A 1 177 ? 2.230 4.384 -9.646 1.00 98.44 177 LEU A C 1
ATOM 1437 O O . LEU A 1 177 ? 1.806 4.611 -10.773 1.00 98.44 177 LEU A O 1
ATOM 1441 N N . VAL A 1 178 ? 1.516 4.580 -8.534 1.00 98.38 178 VAL A N 1
ATOM 1442 C CA . VAL A 1 178 ? 0.136 5.087 -8.544 1.00 98.38 178 VAL A CA 1
ATOM 1443 C C . VAL A 1 178 ? 0.062 6.445 -9.232 1.00 98.38 178 VAL A C 1
ATOM 1445 O O . VAL A 1 178 ? -0.743 6.617 -10.138 1.00 98.38 178 VAL A O 1
ATOM 1448 N N . THR A 1 179 ? 0.952 7.374 -8.878 1.00 98.38 179 THR A N 1
ATOM 1449 C CA . THR A 1 179 ? 1.019 8.697 -9.516 1.00 98.38 179 THR A CA 1
ATOM 1450 C C . THR A 1 179 ? 1.232 8.573 -11.019 1.00 98.38 179 THR A C 1
ATOM 1452 O O . THR A 1 179 ? 0.481 9.141 -11.802 1.00 98.38 179 THR A O 1
ATOM 1455 N N . HIS A 1 180 ? 2.236 7.801 -11.437 1.00 98.38 180 HIS A N 1
ATOM 1456 C CA . HIS A 1 180 ? 2.547 7.648 -12.852 1.00 98.38 180 HIS A CA 1
ATOM 1457 C C . HIS A 1 180 ? 1.374 7.056 -13.643 1.00 98.38 180 HIS A C 1
ATOM 1459 O O . HIS A 1 180 ? 0.975 7.636 -14.648 1.00 98.38 180 HIS A O 1
ATOM 1465 N N . CYS A 1 181 ? 0.801 5.948 -13.170 1.00 98.50 181 CYS A N 1
ATOM 1466 C CA . CYS A 1 181 ? -0.312 5.293 -13.848 1.00 98.50 181 CYS A CA 1
ATOM 1467 C C . CYS A 1 181 ? -1.576 6.163 -13.840 1.00 98.50 181 CYS A C 1
ATOM 1469 O O . CYS A 1 181 ? -2.284 6.188 -14.838 1.00 98.50 181 CYS A O 1
ATOM 1471 N N . ALA A 1 182 ? -1.877 6.892 -12.763 1.00 98.38 182 ALA A N 1
ATOM 1472 C CA . ALA A 1 182 ? -3.061 7.752 -12.718 1.00 98.38 182 ALA A CA 1
ATOM 1473 C C . ALA A 1 182 ? -2.984 8.875 -13.764 1.00 98.38 182 ALA A C 1
ATOM 1475 O O . ALA A 1 182 ? -3.942 9.083 -14.505 1.00 98.38 182 ALA A O 1
ATOM 1476 N N . LEU A 1 183 ? -1.823 9.531 -13.873 1.00 97.81 183 LEU A N 1
ATOM 1477 C CA . LEU A 1 183 ? -1.590 10.588 -14.861 1.00 97.81 183 LEU A CA 1
ATOM 1478 C C . LEU A 1 183 ? -1.570 10.044 -16.298 1.00 97.81 183 LEU A C 1
ATOM 1480 O O . LEU A 1 183 ? -2.155 10.643 -17.192 1.00 97.81 183 LEU A O 1
ATOM 1484 N N . GLU A 1 184 ? -0.955 8.880 -16.545 1.00 98.06 184 GLU A N 1
ATOM 1485 C CA . GLU A 1 184 ? -0.984 8.263 -17.883 1.00 98.06 184 GLU A CA 1
ATOM 1486 C C . GLU A 1 184 ? -2.399 7.873 -18.337 1.00 98.06 184 GLU A C 1
ATOM 1488 O O . GLU A 1 184 ? -2.659 7.811 -19.538 1.00 98.06 184 GLU A O 1
ATOM 1493 N N . ASN A 1 185 ? -3.312 7.623 -17.396 1.00 98.19 185 ASN A N 1
ATOM 1494 C CA . ASN A 1 185 ? -4.702 7.270 -17.681 1.00 98.19 185 ASN A CA 1
ATOM 1495 C C . ASN A 1 185 ? -5.667 8.468 -17.616 1.00 98.19 185 ASN A C 1
ATOM 1497 O O . ASN A 1 185 ? -6.872 8.259 -17.744 1.00 98.19 185 ASN A O 1
ATOM 1501 N N . GLY A 1 186 ? -5.177 9.700 -17.437 1.00 97.88 186 GLY A N 1
ATOM 1502 C CA . GLY A 1 186 ? -6.025 10.896 -17.418 1.00 97.88 186 GLY A CA 1
ATOM 1503 C C . GLY A 1 186 ? -7.018 10.924 -16.247 1.00 97.88 186 GLY A C 1
ATOM 1504 O O . GLY A 1 186 ? -8.193 11.242 -16.437 1.00 97.88 186 GLY A O 1
ATOM 1505 N N . LEU A 1 187 ? -6.594 10.477 -15.058 1.00 97.62 187 LEU A N 1
ATOM 1506 C CA . LEU A 1 187 ? -7.452 10.358 -13.871 1.00 97.62 187 LEU A CA 1
ATOM 1507 C C . LEU A 1 187 ? -7.383 11.567 -12.927 1.00 97.62 187 LEU A C 1
ATOM 1509 O O . LEU A 1 187 ? -7.848 11.475 -11.792 1.00 97.62 187 LEU A O 1
ATOM 1513 N N . GLU A 1 188 ? -6.827 12.696 -13.360 1.00 96.00 188 GLU A N 1
ATOM 1514 C CA . GLU A 1 188 ? -6.591 13.882 -12.534 1.00 96.00 188 GLU A CA 1
ATOM 1515 C C . GLU A 1 188 ? -7.861 14.387 -11.841 1.00 96.00 188 GLU A C 1
ATOM 1517 O O . GLU A 1 188 ? -7.821 14.725 -10.659 1.00 96.00 188 GLU A O 1
ATOM 1522 N N . GLN A 1 189 ? -9.006 14.361 -12.531 1.00 94.75 189 GLN A N 1
ATOM 1523 C CA . GLN A 1 189 ? -10.307 14.756 -11.977 1.00 94.75 189 GLN A CA 1
ATOM 1524 C C . GLN A 1 189 ? -10.801 13.869 -10.823 1.00 94.75 189 GLN A C 1
ATOM 1526 O O . GLN A 1 189 ? -11.705 14.269 -10.094 1.00 94.75 189 GLN A O 1
ATOM 1531 N N . HIS A 1 190 ? -10.244 12.666 -10.657 1.00 94.56 190 HIS A N 1
ATOM 1532 C CA . HIS A 1 190 ? -10.600 11.740 -9.579 1.00 94.56 190 HIS A CA 1
ATOM 1533 C C . HIS A 1 190 ? -9.670 11.845 -8.365 1.00 94.56 190 HIS A C 1
ATOM 1535 O O . HIS A 1 190 ? -9.879 11.148 -7.369 1.00 94.56 190 HIS A O 1
ATOM 1541 N N . ILE A 1 191 ? -8.633 12.684 -8.434 1.00 95.25 191 ILE A N 1
ATOM 1542 C CA . ILE A 1 191 ? -7.676 12.845 -7.344 1.00 95.25 191 ILE A CA 1
ATOM 1543 C C . ILE A 1 191 ? -8.151 13.978 -6.445 1.00 95.25 191 ILE A C 1
ATOM 1545 O O . ILE A 1 191 ? -8.217 15.141 -6.842 1.00 95.25 191 ILE A O 1
ATOM 1549 N N . SER A 1 192 ? -8.469 13.630 -5.205 1.00 93.19 192 SER A N 1
ATOM 1550 C CA . SER A 1 192 ? -8.887 14.604 -4.210 1.00 93.19 192 SER A CA 1
ATOM 1551 C C . SER A 1 192 ? -7.724 15.505 -3.781 1.00 93.19 192 SER A C 1
ATOM 1553 O O . SER A 1 192 ? -6.572 15.049 -3.724 1.00 93.19 192 SER A O 1
ATOM 1555 N N . PRO A 1 193 ? -8.012 16.768 -3.428 1.00 91.06 193 PRO A N 1
ATOM 1556 C CA . PRO A 1 193 ? -7.041 17.654 -2.803 1.00 91.06 193 PRO A CA 1
ATOM 1557 C C . PRO A 1 193 ? -6.445 17.068 -1.513 1.00 91.06 193 PRO A C 1
ATOM 1559 O O . PRO A 1 193 ? -7.016 16.176 -0.879 1.00 91.06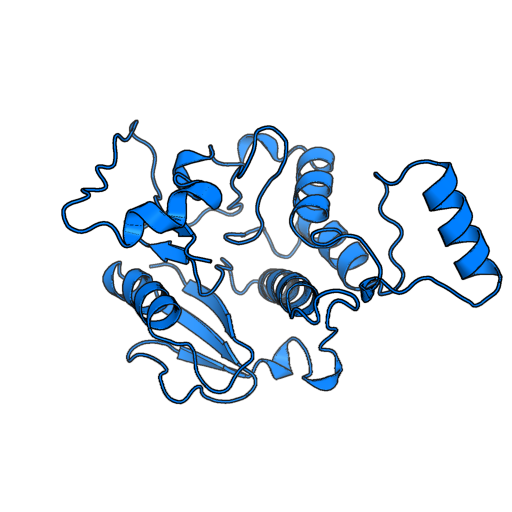 193 PRO A O 1
ATOM 1562 N N . ILE A 1 194 ? -5.280 17.591 -1.125 1.00 88.56 194 ILE A N 1
ATOM 1563 C CA . ILE A 1 194 ? -4.491 17.083 0.006 1.00 88.56 194 ILE A CA 1
ATOM 1564 C C . ILE A 1 194 ? -5.239 17.105 1.340 1.00 88.56 194 ILE A C 1
ATOM 1566 O O . ILE A 1 194 ? -5.076 16.199 2.153 1.00 88.56 194 ILE A O 1
ATOM 1570 N N . ASP A 1 195 ? -6.095 18.096 1.561 1.00 84.69 195 ASP A N 1
ATOM 1571 C CA . ASP A 1 195 ? -6.830 18.287 2.807 1.00 84.69 195 ASP A CA 1
ATOM 1572 C C . ASP A 1 195 ? -7.936 17.246 3.036 1.00 84.69 195 ASP A C 1
ATOM 1574 O O . ASP A 1 195 ? -8.331 17.034 4.179 1.00 84.69 195 ASP A O 1
ATOM 1578 N N . ILE A 1 196 ? -8.368 16.524 1.997 1.00 85.75 196 ILE A N 1
ATOM 1579 C CA . ILE A 1 196 ? -9.374 15.456 2.110 1.00 85.75 196 ILE A CA 1
ATOM 1580 C C . ILE A 1 196 ? -8.807 14.219 2.817 1.00 85.75 196 ILE A C 1
ATOM 1582 O O . ILE A 1 196 ? -9.433 13.672 3.723 1.00 85.75 196 ILE A O 1
ATOM 1586 N N . PHE A 1 197 ? -7.617 13.755 2.438 1.00 85.94 197 PHE A N 1
ATOM 1587 C CA . PHE A 1 197 ? -7.052 12.513 2.991 1.00 85.94 197 PHE A CA 1
ATOM 1588 C C . PHE A 1 197 ? -5.815 12.736 3.865 1.00 85.94 197 PHE A C 1
ATOM 1590 O O . PHE A 1 197 ? -5.559 11.943 4.770 1.00 85.94 197 PHE A O 1
ATOM 1597 N N . TYR A 1 198 ? -5.052 13.800 3.609 1.00 87.44 198 TYR A N 1
ATOM 1598 C CA . TYR A 1 198 ? -3.723 14.025 4.179 1.00 87.44 198 TYR A CA 1
ATOM 1599 C C . TYR A 1 198 ? -3.514 15.476 4.676 1.00 87.44 198 TYR A C 1
ATOM 1601 O O . TYR A 1 198 ? -2.486 16.082 4.368 1.00 87.44 198 TYR A O 1
ATOM 1609 N N . PRO A 1 199 ? -4.437 16.059 5.471 1.00 80.94 199 PRO A N 1
ATOM 1610 C CA . PRO A 1 199 ? -4.367 17.456 5.909 1.00 80.94 199 PRO A CA 1
ATOM 1611 C C . PRO A 1 199 ? -3.239 17.736 6.917 1.00 80.94 199 PRO A C 1
ATOM 1613 O O . PRO A 1 199 ? -2.946 18.899 7.189 1.00 80.94 199 PRO A O 1
ATOM 1616 N N . LEU A 1 200 ? -2.614 16.700 7.490 1.00 77.56 200 LEU A N 1
ATOM 1617 C CA . LEU A 1 200 ? -1.424 16.829 8.331 1.00 77.56 200 LEU A CA 1
ATOM 1618 C C . LEU A 1 200 ? -0.215 16.231 7.621 1.00 77.56 200 LEU A C 1
ATOM 1620 O O . LEU A 1 200 ? -0.232 15.076 7.192 1.00 77.56 200 LEU A O 1
ATOM 1624 N N . ASN A 1 201 ? 0.860 17.013 7.544 1.00 74.31 201 ASN A N 1
ATOM 1625 C CA . ASN A 1 201 ? 2.133 16.507 7.062 1.00 74.31 201 ASN A CA 1
ATOM 1626 C C . ASN A 1 201 ? 2.770 15.596 8.124 1.00 74.31 201 ASN A C 1
ATOM 1628 O O . ASN A 1 201 ? 2.682 15.865 9.322 1.00 74.31 201 ASN A O 1
ATOM 1632 N N . TRP A 1 202 ? 3.480 14.553 7.691 1.00 71.38 202 TRP A N 1
ATOM 1633 C CA . TRP A 1 202 ? 4.186 13.632 8.586 1.00 71.38 202 TRP A CA 1
ATOM 1634 C C . TRP A 1 202 ? 5.192 14.342 9.511 1.00 71.38 202 TRP A C 1
ATOM 1636 O O . TRP A 1 202 ? 5.396 13.912 10.642 1.00 71.38 202 TRP A O 1
ATOM 1646 N N . ALA A 1 203 ? 5.780 15.460 9.072 1.00 75.06 203 ALA A N 1
ATOM 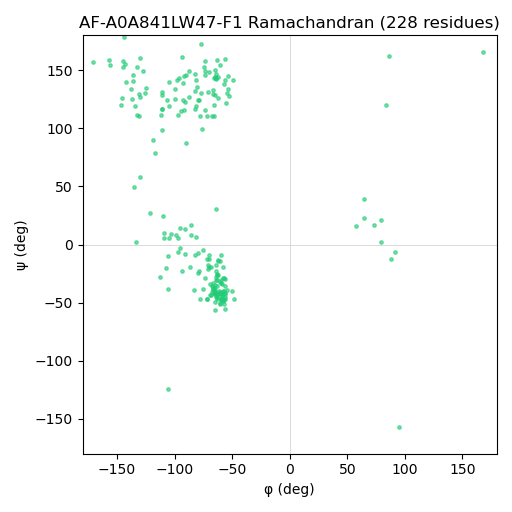1647 C CA . ALA A 1 203 ? 6.703 16.263 9.877 1.00 75.06 203 ALA A CA 1
ATOM 1648 C C . ALA A 1 203 ? 6.018 17.004 11.044 1.00 75.06 203 ALA A C 1
ATOM 1650 O O . ALA A 1 203 ? 6.695 17.593 11.880 1.00 75.06 203 ALA A O 1
ATOM 1651 N N . GLN A 1 204 ? 4.685 17.002 11.087 1.00 76.69 204 GLN A N 1
ATOM 1652 C CA . GLN A 1 204 ? 3.872 17.689 12.090 1.00 76.69 204 GLN A CA 1
ATOM 1653 C C . GLN A 1 204 ? 3.180 16.712 13.052 1.00 76.69 204 GLN A C 1
ATOM 1655 O O . GLN A 1 204 ? 2.391 17.143 13.888 1.00 76.69 204 GLN A O 1
ATOM 1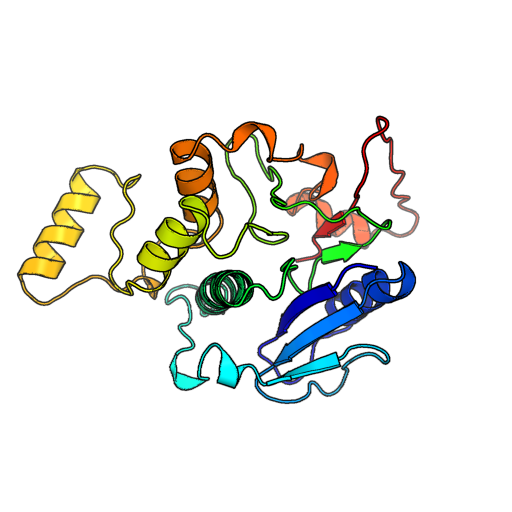660 N N . LEU A 1 205 ? 3.459 15.406 12.957 1.00 74.12 205 LEU A N 1
ATOM 1661 C CA . LEU A 1 205 ? 2.805 14.391 13.791 1.00 74.12 205 LEU A CA 1
ATOM 1662 C C . LEU A 1 205 ? 3.110 14.551 15.282 1.00 74.12 205 LEU A C 1
ATOM 1664 O O . LEU A 1 205 ? 2.256 14.228 16.105 1.00 74.12 205 LEU A O 1
ATOM 1668 N N . ASP A 1 206 ? 4.264 15.122 15.634 1.00 78.38 206 ASP A N 1
ATOM 1669 C CA . ASP A 1 206 ? 4.618 15.411 17.028 1.00 78.38 206 ASP A CA 1
ATOM 1670 C C . ASP A 1 206 ? 3.593 16.333 17.711 1.00 78.38 206 ASP A C 1
ATOM 1672 O O . ASP A 1 206 ? 3.336 16.195 18.908 1.00 78.38 206 ASP A O 1
ATOM 1676 N N . LEU A 1 207 ? 2.914 17.195 16.940 1.00 77.75 207 LEU A N 1
ATOM 1677 C CA . LEU A 1 207 ? 1.858 18.076 17.446 1.00 77.75 207 LEU A CA 1
ATOM 1678 C C . LEU A 1 207 ? 0.668 17.293 18.016 1.00 77.75 207 LEU A C 1
ATOM 1680 O O . LEU A 1 207 ? -0.023 17.784 18.904 1.00 77.75 207 LEU A O 1
ATOM 1684 N N . LEU A 1 208 ? 0.425 16.061 17.560 1.00 75.00 208 LEU A N 1
ATOM 1685 C CA . LEU A 1 208 ? -0.664 15.228 18.081 1.00 75.00 208 LEU A CA 1
ATOM 1686 C C . LEU A 1 208 ? -0.422 14.769 19.523 1.00 75.00 208 LEU A C 1
ATOM 1688 O O . LEU A 1 208 ? -1.371 14.408 20.221 1.00 75.00 208 LEU A O 1
ATOM 1692 N N . TYR A 1 209 ? 0.830 14.804 19.980 1.00 75.75 209 TYR A N 1
ATOM 1693 C CA . TYR A 1 209 ? 1.198 14.506 21.360 1.00 75.75 209 TYR A CA 1
ATOM 1694 C C . TYR A 1 209 ? 1.205 15.757 22.252 1.00 75.75 209 TYR A C 1
ATOM 1696 O O . TYR A 1 209 ? 1.308 15.636 23.478 1.00 75.75 209 TYR A O 1
ATOM 1704 N N . GLU A 1 210 ? 1.057 16.957 21.679 1.00 78.56 210 GLU A N 1
ATOM 1705 C CA . GLU A 1 210 ? 1.007 18.199 22.444 1.00 78.56 210 GLU A CA 1
ATOM 1706 C C . GLU A 1 210 ? -0.326 18.344 23.187 1.00 78.56 210 GLU A C 1
ATOM 1708 O O . GLU A 1 210 ? -1.412 18.481 22.614 1.00 78.56 210 GLU A O 1
ATOM 1713 N N . ARG A 1 211 ? -0.251 18.344 24.522 1.00 74.06 211 ARG A N 1
ATOM 1714 C CA . ARG A 1 211 ? -1.428 18.527 25.375 1.00 74.06 211 ARG A CA 1
ATOM 1715 C C . ARG A 1 211 ? -2.059 19.896 25.134 1.00 74.06 211 ARG A C 1
ATOM 1717 O O . ARG A 1 211 ? -1.417 20.924 25.308 1.00 74.06 211 ARG A O 1
ATOM 1724 N N . GLY A 1 212 ? -3.356 19.897 24.837 1.00 73.31 212 GLY A N 1
ATOM 1725 C CA . GLY A 1 212 ? -4.138 21.117 24.629 1.00 73.31 212 GLY A CA 1
ATOM 1726 C C . GLY A 1 212 ? -4.188 21.591 23.177 1.00 73.31 212 GLY A C 1
ATOM 1727 O O . GLY A 1 212 ? -4.975 22.494 22.885 1.00 73.31 212 GLY A O 1
ATOM 1728 N N . LEU A 1 213 ? -3.434 20.960 22.265 1.00 72.69 213 LEU A N 1
ATOM 1729 C CA . LEU A 1 213 ? -3.574 21.211 20.836 1.00 72.69 213 LEU A CA 1
ATOM 1730 C C . LEU A 1 213 ? -4.965 20.758 20.370 1.00 72.69 213 LEU A C 1
ATOM 1732 O O . LEU A 1 213 ? -5.411 19.644 20.651 1.00 72.69 213 LEU A O 1
ATOM 1736 N N . LYS A 1 214 ? -5.674 21.644 19.669 1.00 64.44 214 LYS A N 1
ATOM 1737 C CA . LYS A 1 214 ? -6.986 21.356 19.084 1.00 64.44 214 LYS A CA 1
ATOM 1738 C C . LYS A 1 214 ? -6.850 21.314 17.573 1.00 64.44 214 LYS A C 1
ATOM 1740 O O . LYS A 1 214 ? -6.558 22.332 16.953 1.00 64.44 214 LYS A O 1
ATOM 1745 N N . VAL A 1 215 ? -7.116 20.156 16.980 1.00 63.47 215 VAL A N 1
ATOM 1746 C CA . VAL A 1 215 ? -7.296 20.051 15.530 1.00 63.47 215 VAL A CA 1
ATOM 1747 C C . VAL A 1 215 ? -8.699 20.561 15.202 1.00 63.47 215 VAL A C 1
ATOM 1749 O O . VAL A 1 215 ? -9.694 19.943 15.576 1.00 63.47 215 VAL A O 1
ATOM 1752 N N . SER A 1 216 ? -8.789 21.715 14.540 1.00 59.84 216 SER A N 1
ATOM 1753 C CA . SER A 1 216 ? -10.047 22.227 13.988 1.00 59.84 216 SER A CA 1
ATOM 1754 C C . SER A 1 216 ? -10.046 22.038 12.477 1.00 59.84 216 SER A C 1
ATOM 1756 O O . SER A 1 216 ? -9.205 22.618 11.790 1.00 59.84 216 SER A O 1
ATOM 1758 N N . VAL A 1 217 ? -10.996 21.267 11.953 1.00 54.03 217 VAL A N 1
ATOM 1759 C CA . VAL A 1 217 ? -11.198 21.148 10.507 1.00 54.03 217 VAL A CA 1
ATOM 1760 C C . VAL A 1 217 ? -11.797 22.466 10.002 1.00 54.03 217 VAL A C 1
ATOM 1762 O O . VAL A 1 217 ? -12.938 22.792 10.326 1.00 54.03 217 VAL A O 1
ATOM 1765 N N . ARG A 1 218 ? -11.034 23.254 9.235 1.00 50.91 218 ARG A N 1
ATOM 1766 C CA . ARG A 1 218 ? -11.580 24.363 8.435 1.00 50.91 218 ARG A CA 1
ATOM 1767 C C . ARG A 1 218 ? -11.934 23.801 7.062 1.00 50.91 218 ARG A C 1
ATOM 1769 O O . ARG A 1 218 ? -11.090 23.781 6.180 1.00 50.91 218 ARG A O 1
ATOM 1776 N N . ALA A 1 219 ? -13.145 23.278 6.911 1.00 46.44 219 ALA A N 1
ATOM 1777 C CA . ALA A 1 219 ? -13.588 22.703 5.645 1.00 46.44 219 ALA A CA 1
ATOM 1778 C C . ALA A 1 219 ? -14.052 23.805 4.668 1.00 46.44 219 ALA A C 1
ATOM 1780 O O . ALA A 1 219 ? -14.842 24.662 5.074 1.00 46.44 219 ALA A O 1
ATOM 1781 N N . PRO A 1 220 ? -13.661 23.764 3.383 1.00 44.28 220 PRO A N 1
ATOM 1782 C CA . PRO A 1 220 ? -14.601 23.973 2.290 1.00 44.28 220 PRO A CA 1
ATOM 1783 C C . PRO A 1 220 ? -15.503 22.728 2.141 1.00 44.28 220 PRO A C 1
ATOM 1785 O O . PRO A 1 220 ? -15.160 21.639 2.593 1.00 44.28 220 PRO A O 1
ATOM 1788 N N . GLU A 1 221 ? -16.678 22.892 1.540 1.00 45.34 221 GLU A N 1
ATOM 1789 C CA . GLU A 1 221 ? -17.853 21.994 1.545 1.00 45.34 221 GLU A CA 1
ATOM 1790 C C . GLU A 1 221 ? -17.704 20.589 0.896 1.00 45.34 221 GLU A C 1
ATOM 1792 O O . GLU A 1 221 ? -18.676 20.034 0.394 1.00 45.34 221 GLU A O 1
ATOM 1797 N N . PHE A 1 222 ? -16.532 19.956 0.898 1.00 44.31 222 PHE A N 1
ATOM 1798 C CA . PHE A 1 222 ? -16.332 18.631 0.285 1.00 44.31 222 PHE A CA 1
ATOM 1799 C C . PHE A 1 222 ? -16.509 17.489 1.287 1.00 44.31 222 PHE A C 1
ATOM 1801 O O . PHE A 1 222 ? -16.453 17.737 2.488 1.00 44.31 222 PHE A O 1
ATOM 1808 N N . SER A 1 223 ? -16.733 16.248 0.828 1.00 46.09 223 SER A N 1
ATOM 1809 C CA . SER A 1 223 ? -16.988 14.993 1.581 1.00 46.09 223 SER A CA 1
ATOM 1810 C C . SER A 1 223 ? -15.706 14.128 1.785 1.00 46.09 223 SER A C 1
ATOM 1812 O O . SER A 1 223 ? -14.844 14.108 0.923 1.00 46.09 223 SER A O 1
ATOM 1814 N N . GLY A 1 224 ? -15.528 13.453 2.944 1.00 50.00 224 GLY A N 1
ATOM 1815 C CA . GLY A 1 224 ? -14.293 12.734 3.391 1.00 50.00 224 GLY A CA 1
ATOM 1816 C C . GLY A 1 224 ? -13.153 13.552 4.071 1.00 50.00 224 GLY A C 1
ATOM 1817 O O . GLY A 1 224 ? -12.664 14.523 3.518 1.00 50.00 224 GLY A O 1
ATOM 1818 N N . HIS A 1 225 ? -12.778 13.253 5.328 1.00 59.50 225 HIS A N 1
ATOM 1819 C CA . HIS A 1 225 ? -11.587 13.818 6.014 1.00 59.50 225 HIS A CA 1
ATOM 1820 C C . HIS A 1 225 ? -10.878 12.686 6.770 1.00 59.50 225 HIS A C 1
ATOM 1822 O O . HIS A 1 225 ? -11.511 12.022 7.600 1.00 59.50 225 HIS A O 1
ATOM 1828 N N . PHE A 1 226 ? -9.585 12.489 6.513 1.00 60.28 226 PHE A N 1
ATOM 1829 C CA . PHE A 1 226 ? -8.757 11.470 7.167 1.00 60.28 226 PHE A CA 1
ATOM 1830 C C . PHE A 1 226 ? -7.455 12.056 7.707 1.00 60.28 226 PHE A C 1
ATOM 1832 O O . PHE A 1 226 ? -7.048 13.135 7.297 1.00 60.28 226 PHE A O 1
ATOM 1839 N N . LEU A 1 227 ? -6.813 11.356 8.644 1.00 59.34 227 LEU A N 1
ATOM 1840 C CA . LEU A 1 227 ? -5.484 11.695 9.162 1.00 59.34 227 LEU A CA 1
ATOM 1841 C C . LEU A 1 227 ? -4.594 10.456 9.115 1.00 59.34 227 LEU A C 1
ATOM 1843 O O . LEU A 1 227 ? -4.973 9.431 9.666 1.00 59.34 227 LEU A O 1
ATOM 1847 N N . THR A 1 228 ? -3.415 10.534 8.504 1.00 50.22 228 THR A N 1
ATOM 1848 C CA . THR A 1 228 ? -2.432 9.437 8.548 1.00 50.22 228 THR A CA 1
ATOM 1849 C C . THR A 1 228 ? -1.538 9.583 9.779 1.00 50.22 228 THR A C 1
ATOM 1851 O O . THR A 1 228 ? -0.962 10.649 9.988 1.00 50.22 228 THR A O 1
ATOM 1854 N N . LEU A 1 229 ? -1.425 8.527 10.586 1.00 47.22 229 LEU A N 1
ATOM 1855 C CA . LEU A 1 229 ? -0.672 8.468 11.842 1.00 47.22 229 LEU A CA 1
ATOM 1856 C C . LEU A 1 229 ? 0.469 7.442 11.737 1.00 47.22 229 LEU A C 1
ATOM 1858 O O . LEU A 1 229 ? 0.332 6.326 12.227 1.00 47.22 229 LEU A O 1
ATOM 1862 N N . ASN A 1 230 ? 1.573 7.811 11.084 1.00 48.38 230 ASN A N 1
ATOM 1863 C CA . ASN A 1 230 ? 2.735 6.918 10.924 1.00 48.38 230 ASN A CA 1
ATOM 1864 C C . ASN A 1 230 ? 3.414 6.552 12.255 1.00 48.38 230 ASN A C 1
ATOM 1866 O O . ASN A 1 230 ? 3.480 7.429 13.149 1.00 48.38 230 ASN A O 1
#

Foldseek 3Di:
DEEEEEEDEDQACDDQLQQQQVQCVVQVYQYEYEYCDDHPCNDPRYHYDDNCVQPNPVNQDAQPPPSDSLLVRLLSQLSCQLVVVFKYAYSQKHFPHDFDGDQWAWADQDPQWIFPRITHHHNPDPLSVQLNVQSPPQQHDQPPDDPVSSVVQVVCVVVVRHDGPSHDDPCSSGGVSSSVSCVVRVVPVNYDYCQQGDVDDPVCLVVVVDPPDDDDDPDDPDGHGMHGRD

Secondary structure (DSSP, 8-state):
--EEEEEE-SS---HHHHHHHHHHHHTT-EEEEEESS--TTPPTTPEEEEGGGTS-GGG-PPPTTT--SHHHHHHHHHHHHHTT---EE-TTEEESS-----S-EEEEEETTEEEEEEEE--TT-HHHHHHHHHHH-TT---TTS-HHHHHHHHHHHHTT----GGGSPTTTTTHHHHHHHHHHTT-GGGEE-HHHH--S-GGGGGGGGSTT--------S-S--EEE--

pLDDT: mean 90.52, std 12.62, range [44.28, 98.69]

Nearest PDB structures (foldseek):
  8b63-assembly1_A  TM=5.506E-01  e=2.661E-02  Pseudomonas aeruginosa
  5xvm-assembly1_A  TM=4.722E-01  e=3.228E-01  Saccharomyces cerevisiae S288C
  7yp4-assembly2_C-2  TM=6.083E-01  e=1.022E+00  Streptomyces sp. SCSIO 01934
  3rag-assembly2_B  TM=3.779E-01  e=9.582E-01  Alicyclobacillus acidocaldarius subsp. acidocaldarius DSM 446
  3rag-assembly1_A  TM=3.499E-01  e=6.527E-01  Alicyclobacillus acidocaldarius subsp. acidocaldarius DSM 446

Organism: NCBI:txid643673

Sequence (230 aa):
MSTINTVWIGKKLGPVHVACLKSFIRHGHDVVLHTYGKPEDTPDGVRLFDANKLMKEEEIVRHKKTNSLTLASDRYRYRILREGMGLYVDCDVYCVRPFEQSEYVMGWHSDDTINNAVLNAPFDSPFLKQVLDASEDLYFIAPWFKKRKKAYYRTRKAIGCPIHISKNKWGTIGPSLVTHCALENGLEQHISPIDIFYPLNWAQLDLLYERGLKVSVRAPEFSGHFLTLN

InterPro domains:
  IPR029044 Nucleotide-diphospho-sugar transferases [SSF53448] (3-204)

Mean predicted aligned error: 5.35 Å